Protein AF-A0A6F9BQ48-F1 (afdb_monomer)

Sequence (270 aa):
MTYKCAVVGPGIDVPAPDMSTGEREMSWIADTYANTIAHTGFGNVGLHSMRYLHRYGAKCVGIAEYDGSIYNPEGIDPKQLEDYKLQHGTIVGFPGAQPYKGSLLEAPCHILIPAASEKQLTRNNAHRIKAKIIAEGANGPTTPDADKIFLENKVMVIPDMYLNAGGVTVSYFEWLKNLNHVSYGRLTFKYERDSNYHLLMSVQESLERKFGKQGGPIPVVPTADFQARVAQIMRTASKYNLGLDLRTAAYVNAIEKVFKVYNEAGITVT

Radius of gyration: 24.91 Å; Cα contacts (8 Å, |Δi|>4): 360; chains: 1; bounding box: 62×50×80 Å

pLDDT: mean 73.64, std 17.05, range [25.59, 97.75]

Secondary structure (DSSP, 8-state):
--------BTTTB-----TT--HHHHHHHHHHH---EEEE--SHHHHHHHHHHHHTT--EEEEEETTEEEE-TT---HHHHHHHHHHHSSSTT-TTSEEPPS-GGGSS-SEEEE-S-SS-B-HHHHTT---SEEE--SSS-B-HHHHHHHHHTT-EEE-HHHHTTHHHHHHHHHHHHHHHTS-TTTTTHHHHHHHHHHHHHHHHHHHHHHH--TTS----PPPHHHHHHHTHHHHHHHHTT-TT-HHHHHHHHHHHHHHHHHHHTT-S--

Foldseek 3Di:
DDDDDCCDDLQHHDDDDDPPDDPVVSLVVVLVQFAEEEEEDPPPLRLVVLVVCVVSPHFYAKYHYPVFIWGHSVGDDSVLQVVVCVVPVDSPPRVRTDTDPDDSQLPAGQEYEYQDEACCQELVCLVSRNYQEYEYQYAHNHDPNSVVSCVVVNRHYDHNVPRNCVVVVVVVVVVVCVVVVDQPCPVCLVVVLVVVVVVLVVVQVVCCVVVNQVPHGDHSDDDPVRVCVNCVLVVQCVVVVVVPPSSVSVVVVVVVVVVVVCVVVVVPDD

Structure (mmCIF, N/CA/C/O backbone):
data_AF-A0A6F9BQ48-F1
#
_entry.id   AF-A0A6F9BQ48-F1
#
loop_
_atom_site.group_PDB
_atom_site.id
_atom_site.type_symbol
_atom_site.label_atom_id
_atom_site.label_alt_id
_atom_site.label_comp_id
_atom_site.label_asym_id
_atom_site.label_entity_id
_atom_site.label_seq_id
_atom_site.pdbx_PDB_ins_code
_atom_site.Cartn_x
_atom_site.Cartn_y
_atom_site.Cartn_z
_atom_site.occupancy
_atom_site.B_iso_or_equiv
_atom_site.auth_seq_id
_atom_site.auth_comp_id
_atom_site.auth_asym_id
_atom_site.auth_atom_id
_atom_site.pdbx_PDB_model_num
ATOM 1 N N . MET A 1 1 ? -33.955 -17.165 -1.429 1.00 27.55 1 MET A N 1
ATOM 2 C CA . MET A 1 1 ? -32.910 -17.228 -0.385 1.00 27.55 1 MET A CA 1
ATOM 3 C C . MET A 1 1 ? -31.907 -18.284 -0.805 1.00 27.55 1 MET A C 1
ATOM 5 O O . MET A 1 1 ? -32.196 -19.465 -0.689 1.00 27.55 1 MET A O 1
ATOM 9 N N . THR A 1 2 ? -30.791 -17.881 -1.402 1.00 25.88 2 THR A N 1
ATOM 10 C CA . THR A 1 2 ? -29.742 -18.810 -1.840 1.00 25.88 2 THR A CA 1
ATOM 11 C C . THR A 1 2 ? -28.731 -18.942 -0.708 1.00 25.88 2 THR A C 1
ATOM 13 O O . THR A 1 2 ? -28.051 -17.978 -0.362 1.00 25.88 2 THR A O 1
ATOM 16 N N . TYR A 1 3 ? -28.675 -20.119 -0.093 1.00 25.59 3 TYR A N 1
ATOM 17 C CA . TYR A 1 3 ? -27.700 -20.455 0.938 1.00 25.59 3 TYR A CA 1
ATOM 18 C C . TYR A 1 3 ? -26.310 -20.515 0.290 1.00 25.59 3 TYR A C 1
ATOM 20 O O . TYR A 1 3 ? -26.023 -21.432 -0.474 1.00 25.59 3 TYR A O 1
ATOM 28 N N . LYS A 1 4 ? -25.447 -19.525 0.548 1.00 36.62 4 LYS A N 1
ATOM 29 C CA . LYS A 1 4 ? -24.024 -19.630 0.203 1.00 36.62 4 LYS A CA 1
ATOM 30 C C . LYS A 1 4 ? -23.344 -20.486 1.272 1.00 36.62 4 LYS A C 1
ATOM 32 O O . LYS A 1 4 ? -23.114 -20.011 2.381 1.00 36.62 4 LYS A O 1
ATOM 37 N N . CYS A 1 5 ? -23.037 -21.739 0.948 1.00 29.92 5 CYS A N 1
ATOM 38 C CA . CYS A 1 5 ? -22.045 -22.512 1.695 1.00 29.92 5 CYS A CA 1
ATOM 39 C C . CYS A 1 5 ? -20.708 -21.756 1.618 1.00 29.92 5 CYS A C 1
ATOM 41 O O . CYS A 1 5 ? -20.248 -21.429 0.525 1.00 29.92 5 CYS A O 1
ATOM 43 N N . ALA A 1 6 ? -20.108 -21.424 2.760 1.00 45.97 6 ALA A N 1
ATOM 44 C CA . ALA A 1 6 ? -18.828 -20.721 2.812 1.00 45.97 6 ALA A CA 1
ATOM 45 C C . ALA A 1 6 ? -17.685 -21.719 2.566 1.00 45.97 6 ALA A C 1
ATOM 47 O O . ALA A 1 6 ? -17.138 -22.271 3.515 1.00 45.97 6 ALA A O 1
ATOM 48 N N . VAL A 1 7 ? -17.389 -21.997 1.292 1.00 46.69 7 VAL A N 1
ATOM 49 C CA . VAL A 1 7 ? -16.365 -22.981 0.883 1.00 46.69 7 VAL A CA 1
ATOM 50 C C . VAL A 1 7 ? -15.021 -22.330 0.552 1.00 46.69 7 VAL A C 1
ATOM 52 O O . VAL A 1 7 ? -14.040 -23.034 0.479 1.00 46.69 7 VAL A O 1
ATOM 55 N N . VAL A 1 8 ? -14.949 -21.007 0.366 1.00 45.09 8 VAL A N 1
ATOM 56 C CA . VAL A 1 8 ? -13.723 -20.289 -0.038 1.00 45.09 8 VAL A CA 1
ATOM 57 C C . VAL A 1 8 ? -13.461 -19.152 0.946 1.00 45.09 8 VAL A C 1
ATOM 59 O O . VAL A 1 8 ? -14.405 -18.415 1.242 1.00 45.09 8 VAL A O 1
ATOM 62 N N . GLY A 1 9 ? -12.224 -18.996 1.441 1.00 47.19 9 GLY A N 1
ATOM 63 C CA . GLY A 1 9 ? -11.748 -17.863 2.247 1.00 47.19 9 GLY A CA 1
ATOM 64 C C . GLY A 1 9 ? -10.371 -18.038 2.910 1.00 47.19 9 GLY A C 1
ATOM 65 O O . GLY A 1 9 ? -9.976 -19.172 3.160 1.00 47.19 9 GLY A O 1
ATOM 66 N N . PRO A 1 10 ? -9.675 -16.941 3.293 1.00 47.47 10 PRO A N 1
ATOM 67 C CA . PRO A 1 10 ? -8.292 -16.972 3.802 1.00 47.47 10 PRO A CA 1
ATOM 68 C C . PRO A 1 10 ? -8.047 -17.874 5.023 1.00 47.47 10 PRO A C 1
ATOM 70 O O . PRO A 1 10 ? -6.927 -18.309 5.251 1.00 47.47 10 PRO A O 1
ATOM 73 N N . GLY A 1 11 ? -9.087 -18.145 5.820 1.00 39.78 11 GLY A N 1
ATOM 74 C CA . GLY A 1 11 ? -9.039 -19.034 6.990 1.00 39.78 11 GLY A CA 1
ATOM 75 C C . GLY A 1 11 ? -9.901 -20.299 6.860 1.00 39.78 11 GLY A C 1
ATOM 76 O O . GLY A 1 11 ? -10.203 -20.948 7.867 1.00 39.78 11 GLY A O 1
ATOM 77 N N . ILE A 1 12 ? -10.383 -20.606 5.654 1.00 53.00 12 ILE A N 1
ATOM 78 C CA . ILE A 1 12 ? -11.266 -21.748 5.377 1.00 53.00 12 ILE A CA 1
ATOM 79 C C . ILE A 1 12 ? -10.648 -22.617 4.282 1.00 53.00 12 ILE A C 1
ATOM 81 O O . ILE A 1 12 ? -10.264 -23.743 4.577 1.00 53.00 12 ILE A O 1
ATOM 85 N N . ASP A 1 13 ? -10.539 -22.086 3.063 1.00 41.94 13 ASP A N 1
ATOM 86 C CA . ASP A 1 13 ? -9.986 -22.774 1.894 1.00 41.94 13 ASP A CA 1
ATOM 87 C C . ASP A 1 13 ? -9.581 -21.728 0.842 1.00 41.94 13 ASP A C 1
ATOM 89 O O . ASP A 1 13 ? -10.386 -20.859 0.480 1.00 41.94 13 ASP A O 1
ATOM 93 N N . VAL A 1 14 ? -8.327 -21.761 0.395 1.00 52.09 14 VAL A N 1
ATOM 94 C CA . VAL A 1 14 ? -7.763 -20.784 -0.546 1.00 52.09 14 VAL A CA 1
ATOM 95 C C . VAL A 1 14 ? -7.621 -21.477 -1.902 1.00 52.09 14 VAL A C 1
ATOM 97 O O . VAL A 1 14 ? -6.728 -22.307 -2.065 1.00 52.09 14 VAL A O 1
ATOM 100 N N . PRO A 1 15 ? -8.508 -21.188 -2.871 1.00 47.94 15 PRO A N 1
ATOM 101 C CA . PRO A 1 15 ? -8.484 -21.851 -4.162 1.00 47.94 15 PRO A CA 1
ATOM 102 C C . PRO A 1 15 ? -7.239 -21.456 -4.953 1.00 47.94 15 PRO A C 1
ATOM 104 O O . PRO A 1 15 ? -6.809 -20.303 -4.943 1.00 47.94 15 PRO A O 1
ATOM 107 N N . ALA A 1 16 ? -6.707 -22.434 -5.675 1.00 52.94 16 ALA A N 1
ATOM 108 C CA . ALA A 1 16 ? -5.587 -22.299 -6.592 1.00 52.94 16 ALA A CA 1
ATOM 109 C C . ALA A 1 16 ? -6.042 -22.672 -8.018 1.00 52.94 16 ALA A C 1
ATOM 111 O O . ALA A 1 16 ? -7.055 -23.363 -8.174 1.00 52.94 16 ALA A O 1
ATOM 112 N N . PRO A 1 17 ? -5.334 -22.223 -9.068 1.00 50.94 17 PRO A N 1
ATOM 113 C CA . PRO A 1 17 ? -5.681 -22.575 -10.439 1.00 50.94 17 PRO A CA 1
ATOM 114 C C . PRO A 1 17 ? -5.433 -24.066 -10.733 1.00 50.94 17 PRO A C 1
ATOM 116 O O . PRO A 1 17 ? -4.434 -24.639 -10.307 1.00 50.94 17 PRO A O 1
ATOM 119 N N . ASP A 1 18 ? -6.337 -24.662 -11.508 1.00 60.16 18 ASP A N 1
ATOM 120 C CA . ASP A 1 18 ? -6.292 -26.028 -12.053 1.00 60.16 18 ASP A CA 1
ATOM 121 C C . ASP A 1 18 ? -6.687 -26.024 -13.553 1.00 60.16 18 ASP A C 1
ATOM 123 O O . ASP A 1 18 ? -6.861 -24.962 -14.158 1.00 60.16 18 ASP A O 1
ATOM 127 N N . MET A 1 19 ? -6.829 -27.193 -14.185 1.00 32.56 19 MET A N 1
ATOM 128 C CA . MET A 1 19 ? -7.184 -27.391 -15.594 1.00 32.56 19 MET A CA 1
ATOM 129 C C . MET A 1 19 ? -8.267 -26.412 -16.083 1.00 32.56 19 MET A C 1
ATOM 131 O O . MET A 1 19 ? -9.424 -26.472 -15.675 1.00 32.56 19 MET A O 1
ATOM 135 N N . SER A 1 20 ? -7.902 -25.560 -17.049 1.00 47.88 20 SER A N 1
ATOM 136 C CA . SER A 1 20 ? -8.744 -24.501 -17.652 1.00 47.88 20 SER A CA 1
ATOM 137 C C . SER A 1 20 ? -8.987 -23.244 -16.801 1.00 47.88 20 SER A C 1
ATOM 139 O O . SER A 1 20 ? -9.814 -22.414 -17.177 1.00 47.88 20 SER A O 1
ATOM 141 N N . THR A 1 21 ? -8.250 -23.054 -15.707 1.00 46.44 21 THR A N 1
ATOM 142 C CA . THR A 1 21 ? -8.243 -21.821 -14.901 1.00 46.44 21 THR A CA 1
ATOM 143 C C . THR A 1 21 ? -6.815 -21.303 -14.728 1.00 46.44 21 THR A C 1
ATOM 145 O O . THR A 1 21 ? -5.866 -22.080 -14.656 1.00 46.44 21 THR A O 1
ATOM 148 N N . GLY A 1 22 ? -6.640 -19.983 -14.701 1.00 55.91 22 GLY A N 1
ATOM 149 C CA . GLY A 1 22 ? -5.326 -19.359 -14.562 1.00 55.91 22 GLY A CA 1
ATOM 150 C C . GLY A 1 22 ? -5.390 -18.020 -13.838 1.00 55.91 22 GLY A C 1
ATOM 151 O O . GLY A 1 22 ? -6.319 -17.740 -13.084 1.00 55.91 22 GLY A O 1
ATOM 152 N N . GLU A 1 23 ? -4.395 -17.169 -14.080 1.00 50.09 23 GLU A N 1
ATOM 153 C CA . GLU A 1 23 ? -4.250 -15.857 -13.431 1.00 50.09 23 GLU A CA 1
ATOM 154 C C . GLU A 1 23 ? -5.519 -14.990 -13.533 1.00 50.09 23 GLU A C 1
ATOM 156 O O . GLU A 1 23 ? -5.888 -14.304 -12.583 1.00 50.09 23 GLU A O 1
ATOM 161 N N . ARG A 1 24 ? -6.238 -15.076 -14.660 1.00 62.66 24 ARG A N 1
ATOM 162 C CA . ARG A 1 24 ? -7.482 -14.333 -14.893 1.00 62.66 24 ARG A CA 1
ATOM 163 C C . ARG A 1 24 ? -8.604 -14.761 -13.944 1.00 62.66 24 ARG A C 1
ATOM 165 O O . ARG A 1 24 ? -9.229 -13.911 -13.319 1.00 62.66 24 ARG A O 1
ATOM 172 N N . GLU A 1 25 ? -8.861 -16.060 -13.825 1.00 53.31 25 GLU A N 1
ATOM 173 C CA . GLU A 1 25 ? -9.917 -16.591 -12.960 1.00 53.31 25 GLU A CA 1
ATOM 174 C C . GLU A 1 25 ? -9.559 -16.414 -11.477 1.00 53.31 25 GLU A C 1
ATOM 176 O O . GLU A 1 25 ? -10.432 -16.073 -10.680 1.00 53.31 25 GLU A O 1
ATOM 181 N N . MET A 1 26 ? -8.277 -16.543 -11.112 1.00 56.03 26 MET A N 1
ATOM 182 C CA . MET A 1 26 ? -7.797 -16.250 -9.753 1.00 56.03 26 MET A CA 1
ATOM 183 C C . MET A 1 26 ? -7.934 -14.767 -9.404 1.00 56.03 26 MET A C 1
ATOM 185 O O . MET A 1 26 ? -8.339 -14.433 -8.292 1.00 56.03 26 MET A O 1
ATOM 189 N N . SER A 1 27 ? -7.676 -13.873 -10.364 1.00 49.59 27 SER A N 1
ATOM 190 C CA . SER A 1 27 ? -7.912 -12.437 -10.207 1.00 49.59 27 SER A CA 1
ATOM 191 C C . SER A 1 27 ? -9.390 -12.137 -9.962 1.00 49.59 27 SER A C 1
ATOM 193 O O . SER A 1 27 ? -9.684 -11.368 -9.057 1.00 49.59 27 SER A O 1
ATOM 195 N N . TRP A 1 28 ? -10.323 -12.778 -10.673 1.00 52.62 28 TRP A N 1
ATOM 196 C CA . TRP A 1 28 ? -11.759 -12.611 -10.415 1.00 52.62 28 TRP A CA 1
ATOM 197 C C . TRP A 1 28 ? -12.193 -13.166 -9.060 1.00 52.62 28 TRP A C 1
ATOM 199 O O . TRP A 1 28 ? -13.037 -12.564 -8.401 1.00 52.62 28 TRP A O 1
ATOM 209 N N . ILE A 1 29 ? -11.619 -14.288 -8.618 1.00 51.88 29 ILE A N 1
ATOM 210 C CA . ILE A 1 29 ? -11.889 -14.846 -7.286 1.00 51.88 29 ILE A CA 1
ATOM 211 C C . ILE A 1 29 ? -11.379 -13.891 -6.202 1.00 51.88 29 ILE A C 1
ATOM 213 O O . ILE A 1 29 ? -12.131 -13.598 -5.276 1.00 51.88 29 ILE A O 1
ATOM 217 N N . ALA A 1 30 ? -10.163 -13.355 -6.342 1.00 55.19 30 ALA A N 1
ATOM 218 C CA . ALA A 1 30 ? -9.575 -12.386 -5.416 1.00 55.19 30 ALA A CA 1
ATOM 219 C C . ALA A 1 30 ? -10.329 -11.044 -5.405 1.00 55.19 30 ALA A C 1
ATOM 221 O O . ALA A 1 30 ? -10.614 -10.515 -4.333 1.00 55.19 30 ALA A O 1
ATOM 222 N N . ASP A 1 31 ? -10.723 -10.540 -6.575 1.00 54.94 31 ASP A N 1
ATOM 223 C CA . ASP A 1 31 ? -11.532 -9.324 -6.753 1.00 54.94 31 ASP A CA 1
ATOM 224 C C . ASP A 1 31 ? -12.939 -9.491 -6.151 1.00 54.94 31 ASP A C 1
ATOM 226 O O . ASP A 1 31 ? -13.462 -8.615 -5.466 1.00 54.94 31 ASP A O 1
ATOM 230 N N . THR A 1 32 ? -13.521 -10.688 -6.274 1.00 50.78 32 THR A N 1
ATOM 231 C CA . THR A 1 32 ? -14.778 -11.045 -5.596 1.00 50.78 32 THR A CA 1
ATOM 232 C C . THR A 1 32 ? -14.599 -11.146 -4.071 1.00 50.78 32 THR A C 1
ATOM 234 O O . THR A 1 32 ? -15.569 -10.980 -3.328 1.00 50.78 32 THR A O 1
ATOM 237 N N . TYR A 1 33 ? -13.372 -11.378 -3.585 1.00 52.12 33 TYR A N 1
ATOM 238 C CA . TYR A 1 33 ? -13.049 -11.559 -2.165 1.00 52.12 33 TYR A CA 1
ATOM 239 C C . TYR A 1 33 ? -12.580 -10.284 -1.438 1.00 52.12 33 TYR A C 1
ATOM 241 O O . TYR A 1 33 ? -12.736 -10.190 -0.219 1.00 52.12 33 TYR A O 1
ATOM 249 N N . ALA A 1 34 ? -12.013 -9.298 -2.140 1.00 52.59 34 ALA A N 1
ATOM 250 C CA . ALA A 1 34 ? -11.340 -8.145 -1.539 1.00 52.59 34 ALA A CA 1
ATOM 251 C C . ALA A 1 34 ? -11.945 -6.819 -2.017 1.00 52.59 34 ALA A C 1
ATOM 253 O O . ALA A 1 34 ? -11.602 -6.327 -3.081 1.00 52.59 34 ALA A O 1
ATOM 254 N N . ASN A 1 35 ? -12.821 -6.202 -1.213 1.00 61.22 35 ASN A N 1
ATOM 255 C CA . ASN A 1 35 ? -13.528 -4.991 -1.663 1.00 61.22 35 ASN A CA 1
ATOM 256 C C . ASN A 1 35 ? -13.497 -3.792 -0.713 1.00 61.22 35 ASN A C 1
ATOM 258 O O . ASN A 1 35 ? -14.060 -2.757 -1.054 1.00 61.22 35 ASN A O 1
ATOM 262 N N . THR A 1 36 ? -12.845 -3.874 0.453 1.00 60.53 36 THR A N 1
ATOM 263 C CA . THR A 1 36 ? -12.787 -2.736 1.391 1.00 60.53 36 THR A CA 1
ATOM 264 C C . THR A 1 36 ? -11.509 -2.737 2.236 1.00 60.53 36 THR A C 1
ATOM 266 O O . THR A 1 36 ? -11.176 -3.743 2.869 1.00 60.53 36 THR A O 1
ATOM 269 N N . ILE A 1 37 ? -10.802 -1.604 2.263 1.00 69.88 37 ILE A N 1
ATOM 270 C CA . ILE A 1 37 ? -9.527 -1.411 2.976 1.00 69.88 37 ILE A CA 1
ATOM 271 C C . ILE A 1 37 ? -9.644 -0.259 3.974 1.00 69.88 37 ILE A C 1
ATOM 273 O O . ILE A 1 37 ? -10.122 0.817 3.612 1.00 69.88 37 ILE A O 1
ATOM 277 N N . ALA A 1 38 ? -9.180 -0.462 5.207 1.00 71.44 38 ALA A N 1
ATOM 278 C CA . ALA A 1 38 ? -9.036 0.606 6.196 1.00 71.44 38 ALA A CA 1
ATOM 279 C C . ALA A 1 38 ? -7.551 0.881 6.485 1.00 71.44 38 ALA A C 1
ATOM 281 O O . ALA A 1 38 ? -6.771 -0.051 6.688 1.00 71.44 38 ALA A O 1
ATOM 282 N N . HIS A 1 39 ? -7.171 2.159 6.520 1.00 73.88 39 HIS A N 1
ATOM 283 C CA . HIS A 1 39 ? -5.806 2.610 6.803 1.00 73.88 39 HIS A CA 1
ATOM 284 C C . HIS A 1 39 ? -5.729 3.377 8.122 1.00 73.88 39 HIS A C 1
ATOM 286 O O . HIS A 1 39 ? -6.549 4.259 8.378 1.00 73.88 39 HIS A O 1
ATOM 292 N N . THR A 1 40 ? -4.684 3.133 8.912 1.00 77.19 40 THR A N 1
ATOM 293 C CA . THR A 1 40 ? -4.256 4.092 9.941 1.00 77.19 40 THR A CA 1
ATOM 294 C C . THR A 1 40 ? -2.967 4.773 9.499 1.00 77.19 40 THR A C 1
ATOM 296 O O . THR A 1 40 ? -2.013 4.114 9.106 1.00 77.19 40 THR A O 1
ATOM 299 N N . GLY A 1 41 ? -2.945 6.102 9.547 1.00 80.62 41 GLY A N 1
ATOM 300 C CA . GLY A 1 41 ? -1.878 6.952 9.028 1.00 80.62 41 GLY A CA 1
ATOM 301 C C . GLY A 1 41 ? -2.062 7.287 7.548 1.00 80.62 41 GLY A C 1
ATOM 302 O O . GLY A 1 41 ? -2.179 6.399 6.706 1.00 80.62 41 GLY A O 1
ATOM 303 N N . PHE A 1 42 ? -2.024 8.581 7.214 1.00 90.31 42 PHE A N 1
ATOM 304 C CA . PHE A 1 42 ? -2.036 9.081 5.833 1.00 90.31 42 PHE A CA 1
ATOM 305 C C . PHE A 1 42 ? -0.737 9.845 5.515 1.00 90.31 42 PHE A C 1
ATOM 307 O O . PHE A 1 42 ? -0.738 10.917 4.906 1.00 90.31 42 PHE A O 1
ATOM 314 N N . GLY A 1 43 ? 0.387 9.301 5.996 1.00 83.88 43 GLY A N 1
ATOM 315 C CA . GLY A 1 43 ? 1.749 9.701 5.622 1.00 83.88 43 GLY A CA 1
ATOM 316 C C . GLY A 1 43 ? 2.252 8.937 4.392 1.00 83.88 43 GLY A C 1
ATOM 317 O O . GLY A 1 43 ? 1.458 8.350 3.663 1.00 83.88 43 GLY A O 1
ATOM 318 N N . ASN A 1 44 ? 3.572 8.881 4.180 1.00 78.00 44 ASN A N 1
ATOM 319 C CA . ASN A 1 44 ? 4.169 8.241 2.995 1.00 78.00 44 ASN A CA 1
ATOM 320 C C . ASN A 1 44 ? 3.685 6.796 2.780 1.00 78.00 44 ASN A C 1
ATOM 322 O O . ASN A 1 44 ? 3.225 6.457 1.691 1.00 78.00 44 ASN A O 1
ATOM 326 N N . VAL A 1 45 ? 3.751 5.950 3.815 1.00 80.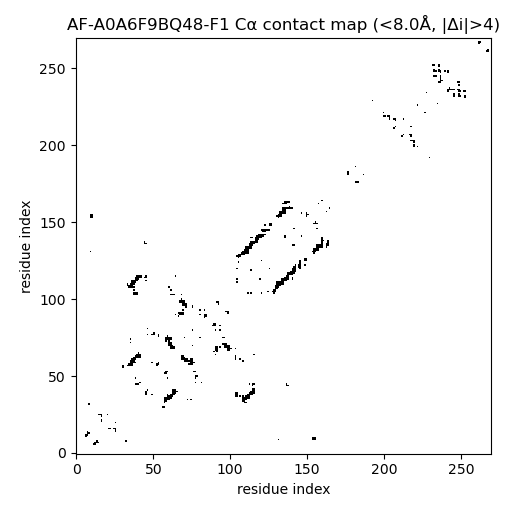19 45 VAL A N 1
ATOM 327 C CA . VAL A 1 45 ? 3.338 4.541 3.705 1.00 80.19 45 VAL A CA 1
ATOM 328 C C . VAL A 1 45 ? 1.842 4.438 3.411 1.00 80.19 45 VAL A C 1
ATOM 330 O O . VAL A 1 45 ? 1.462 3.795 2.434 1.00 80.19 45 VAL A O 1
ATOM 333 N N . GLY A 1 46 ? 0.996 5.104 4.203 1.00 82.75 46 GLY A N 1
ATOM 334 C CA . GLY A 1 46 ? -0.460 5.060 4.046 1.00 82.75 46 GLY A CA 1
ATOM 335 C C . GLY A 1 46 ? -0.944 5.585 2.692 1.00 82.75 46 GLY A C 1
ATOM 336 O O . GLY A 1 46 ? -1.664 4.882 1.985 1.00 82.75 46 GLY A O 1
ATOM 337 N N . LEU A 1 47 ? -0.486 6.773 2.283 1.00 85.88 47 LEU A N 1
ATOM 338 C CA . LEU A 1 47 ? -0.846 7.401 1.008 1.00 85.88 47 LEU A CA 1
ATOM 339 C C . LEU A 1 47 ? -0.430 6.541 -0.189 1.00 85.88 47 LEU A C 1
ATOM 341 O O . LEU A 1 47 ? -1.242 6.275 -1.076 1.00 85.88 47 LEU A O 1
ATOM 345 N N . HIS A 1 48 ? 0.832 6.102 -0.247 1.00 79.75 48 HIS A N 1
ATOM 346 C CA . HIS A 1 48 ? 1.304 5.331 -1.396 1.00 79.75 48 HIS A CA 1
ATOM 347 C C . HIS A 1 48 ? 0.671 3.939 -1.446 1.00 79.75 48 HIS A C 1
ATOM 349 O O . HIS A 1 48 ? 0.289 3.505 -2.533 1.00 79.75 48 HIS A O 1
ATOM 355 N N . SER A 1 49 ? 0.475 3.283 -0.298 1.00 77.62 49 SER A N 1
ATOM 356 C CA . SER A 1 49 ? -0.248 2.006 -0.230 1.00 77.62 49 SER A CA 1
ATOM 357 C C . SER A 1 49 ? -1.668 2.156 -0.773 1.00 77.62 49 SER A C 1
ATOM 359 O O . SER A 1 49 ? -2.049 1.431 -1.691 1.00 77.62 49 SER A O 1
ATOM 361 N N . MET A 1 50 ? -2.412 3.162 -0.297 1.00 84.25 50 MET A N 1
ATOM 362 C CA . MET A 1 50 ? -3.764 3.465 -0.771 1.00 84.25 50 MET A CA 1
ATOM 363 C C . MET A 1 50 ? -3.791 3.727 -2.284 1.00 84.25 50 MET A C 1
ATOM 365 O O . MET A 1 50 ? -4.640 3.185 -2.988 1.00 84.25 50 MET A O 1
ATOM 369 N N . ARG A 1 51 ? -2.840 4.510 -2.816 1.00 80.19 51 ARG A N 1
ATOM 370 C CA . ARG A 1 51 ? -2.741 4.807 -4.258 1.00 80.19 51 ARG A CA 1
ATOM 371 C C . ARG A 1 51 ? -2.522 3.559 -5.110 1.00 80.19 51 ARG A C 1
ATOM 373 O O . ARG A 1 51 ? -3.132 3.448 -6.174 1.00 80.19 51 ARG A O 1
ATOM 380 N N . TYR A 1 52 ? -1.638 2.655 -4.689 1.00 74.31 52 TYR A N 1
ATOM 381 C CA . TYR A 1 52 ? -1.368 1.430 -5.444 1.00 74.31 52 TYR A CA 1
ATOM 382 C C . TYR A 1 52 ? -2.538 0.455 -5.365 1.00 74.31 52 TYR A C 1
ATOM 384 O O . TYR A 1 52 ? -2.957 -0.053 -6.399 1.00 74.31 52 TYR A O 1
ATOM 392 N N . LEU A 1 53 ? -3.117 0.261 -4.181 1.00 76.81 53 LEU A N 1
ATOM 393 C CA . LEU A 1 53 ? -4.274 -0.615 -3.992 1.00 76.81 53 LEU A CA 1
ATOM 394 C C . LEU A 1 53 ? -5.490 -0.121 -4.788 1.00 76.81 53 LEU A C 1
ATOM 396 O O . LEU A 1 53 ? -6.107 -0.904 -5.506 1.00 76.81 53 LEU A O 1
ATOM 400 N N . HIS A 1 54 ? -5.757 1.187 -4.764 1.00 79.19 54 HIS A N 1
ATOM 401 C CA . HIS A 1 54 ? -6.806 1.812 -5.573 1.00 79.19 54 HIS A CA 1
ATOM 402 C C . HIS A 1 54 ? -6.594 1.608 -7.079 1.00 79.19 54 HIS A C 1
ATOM 404 O O . HIS A 1 54 ? -7.536 1.321 -7.812 1.00 79.19 54 HIS A O 1
ATOM 410 N N . ARG A 1 55 ? -5.344 1.694 -7.559 1.00 74.88 55 ARG A N 1
ATOM 411 C CA . ARG A 1 55 ? -5.011 1.453 -8.974 1.00 74.88 55 ARG A CA 1
ATOM 412 C C . ARG A 1 55 ? -5.326 0.023 -9.423 1.00 74.88 55 ARG A C 1
ATOM 414 O O . ARG A 1 55 ? -5.638 -0.169 -10.593 1.00 74.88 55 ARG A O 1
ATOM 421 N N . TYR A 1 56 ? -5.240 -0.948 -8.517 1.00 75.44 56 TYR A N 1
ATOM 422 C CA . TYR A 1 56 ? -5.559 -2.352 -8.783 1.00 75.44 56 TYR A CA 1
ATOM 423 C C . TYR A 1 56 ? -7.003 -2.727 -8.407 1.00 75.44 56 TYR A C 1
ATOM 425 O O . TYR A 1 56 ? -7.313 -3.907 -8.312 1.00 75.44 56 TYR A O 1
ATOM 433 N N . GLY A 1 57 ? -7.892 -1.742 -8.225 1.00 75.62 57 GLY A N 1
ATOM 434 C CA . GLY A 1 57 ? -9.335 -1.959 -8.068 1.00 75.62 57 GLY A CA 1
ATOM 435 C C . GLY A 1 57 ? -9.840 -2.009 -6.625 1.00 75.62 57 GLY A C 1
ATOM 436 O O . GLY A 1 57 ? -11.050 -1.989 -6.407 1.00 75.62 57 GLY A O 1
ATOM 437 N N . ALA A 1 58 ? -8.956 -1.997 -5.623 1.00 80.19 58 ALA A N 1
ATOM 438 C CA . ALA A 1 58 ? -9.388 -2.042 -4.231 1.00 80.19 58 ALA A CA 1
ATOM 439 C C . ALA A 1 58 ? -9.969 -0.698 -3.760 1.00 80.19 58 ALA A C 1
ATOM 441 O O . ALA A 1 58 ? -9.427 0.374 -4.033 1.00 80.19 58 ALA A O 1
ATOM 442 N N . LYS A 1 59 ? -11.044 -0.743 -2.968 1.00 86.75 59 LYS A N 1
ATOM 443 C CA . LYS A 1 59 ? -11.677 0.460 -2.409 1.00 86.75 59 LYS A CA 1
ATOM 444 C C . LYS A 1 59 ? -11.179 0.735 -0.997 1.00 86.75 59 LYS A C 1
ATOM 446 O O . LYS A 1 59 ? -11.334 -0.093 -0.097 1.00 86.75 59 LYS A O 1
ATOM 451 N N . CYS A 1 60 ? -10.619 1.919 -0.770 1.00 91.25 60 CYS A N 1
ATOM 452 C CA . CYS A 1 60 ? -10.313 2.379 0.580 1.00 91.25 60 CYS A CA 1
ATOM 453 C C . CYS A 1 60 ? -11.580 2.944 1.225 1.00 91.25 60 CYS A C 1
ATOM 455 O O . CYS A 1 60 ? -12.106 3.942 0.750 1.00 91.25 60 CYS A O 1
ATOM 457 N N . VAL A 1 61 ? -12.071 2.311 2.289 1.00 93.50 61 VAL A N 1
ATOM 458 C CA . VAL A 1 61 ? -13.325 2.703 2.950 1.00 93.50 61 VAL A CA 1
ATOM 459 C C . VAL A 1 61 ? -13.128 3.580 4.171 1.00 93.50 61 VAL A C 1
ATOM 461 O O . VAL A 1 61 ? -14.089 4.164 4.656 1.00 93.50 61 VAL A O 1
ATOM 464 N N . GLY A 1 62 ? -11.909 3.692 4.691 1.00 93.62 62 GLY A N 1
ATOM 465 C CA . GLY A 1 62 ? -11.659 4.568 5.822 1.00 93.62 62 GLY A CA 1
ATOM 466 C C . GLY A 1 62 ? -10.189 4.835 6.066 1.00 93.62 62 GLY A C 1
ATOM 467 O O . GLY A 1 62 ? -9.334 3.987 5.799 1.00 93.62 62 GLY A O 1
ATOM 468 N N . ILE A 1 63 ? -9.913 6.031 6.584 1.00 95.12 63 ILE A N 1
ATOM 469 C CA . ILE A 1 63 ? -8.566 6.526 6.873 1.00 95.12 63 ILE A CA 1
ATOM 470 C C . ILE A 1 63 ? -8.587 7.243 8.219 1.00 95.12 63 ILE A C 1
ATOM 472 O O . ILE A 1 63 ? -9.474 8.056 8.481 1.00 95.12 63 ILE A O 1
ATOM 476 N N . ALA A 1 64 ? -7.622 6.921 9.076 1.00 94.00 64 ALA A N 1
ATOM 477 C CA . ALA A 1 64 ? -7.451 7.532 10.388 1.00 94.00 64 ALA A CA 1
ATOM 478 C C . ALA A 1 64 ? -6.119 8.273 10.470 1.00 94.00 64 ALA A C 1
ATOM 480 O O . ALA A 1 64 ? -5.083 7.719 10.114 1.00 94.00 64 ALA A O 1
ATOM 481 N N . GLU A 1 65 ? -6.136 9.483 11.009 1.00 92.44 65 GLU A N 1
ATOM 482 C CA . GLU A 1 65 ? -4.960 10.220 11.464 1.00 92.44 65 GLU A CA 1
ATOM 483 C C . GLU A 1 65 ? -5.103 10.597 12.943 1.00 92.44 65 GLU A C 1
ATOM 485 O O . GLU A 1 65 ? -6.059 10.211 13.618 1.00 92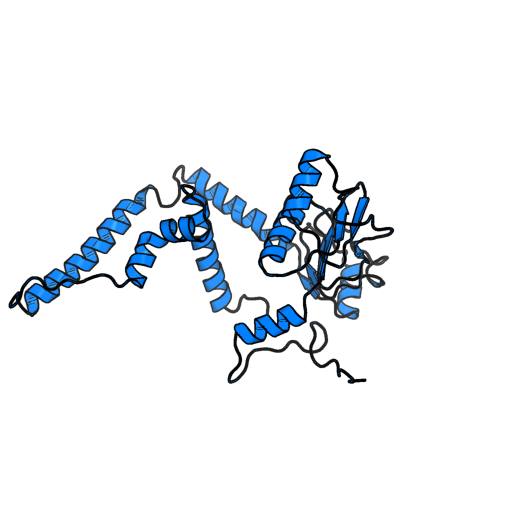.44 65 GLU A O 1
ATOM 490 N N . TYR A 1 66 ? -4.100 11.297 13.473 1.00 89.44 66 TYR A N 1
ATOM 491 C CA . TYR A 1 66 ? -4.022 11.675 14.884 1.00 89.44 66 TYR A CA 1
ATOM 492 C C . TYR A 1 66 ? -5.155 12.618 15.320 1.00 89.44 66 TYR A C 1
ATOM 494 O O . TYR A 1 66 ? -5.529 12.625 16.490 1.00 89.44 66 TYR A O 1
ATOM 502 N N . ASP A 1 67 ? -5.693 13.409 14.393 1.00 90.75 67 ASP A N 1
ATOM 503 C CA . ASP A 1 67 ? -6.716 14.432 14.609 1.00 90.75 67 ASP A CA 1
ATOM 504 C C . ASP A 1 67 ? -8.138 13.965 14.263 1.00 90.75 67 ASP A C 1
ATOM 506 O O . ASP A 1 67 ? -9.111 14.630 14.621 1.00 90.75 67 ASP A O 1
ATOM 510 N N . GLY A 1 68 ? -8.294 12.805 13.621 1.00 92.56 68 GLY A N 1
ATOM 511 C CA . GLY A 1 68 ? -9.604 12.225 13.356 1.00 92.56 68 GLY A CA 1
ATOM 512 C C . GLY A 1 68 ? -9.593 11.077 12.356 1.00 92.56 68 GLY A C 1
ATOM 513 O O . GLY A 1 68 ? -8.574 10.703 11.785 1.00 92.56 68 GLY A O 1
ATOM 514 N N . SER A 1 69 ? -10.765 10.480 12.152 1.00 95.06 69 SER A N 1
ATOM 515 C CA . SER A 1 69 ? -10.972 9.399 11.185 1.00 95.06 69 SER A CA 1
ATOM 516 C C . SER A 1 69 ? -12.122 9.736 10.248 1.00 95.06 69 SER A C 1
ATOM 518 O O . SER A 1 69 ? -13.123 10.315 10.672 1.00 95.06 69 SER A O 1
ATOM 520 N N . ILE A 1 70 ? -11.993 9.338 8.987 1.00 96.31 70 ILE A N 1
ATOM 521 C CA . ILE A 1 70 ? -13.031 9.465 7.964 1.00 96.31 70 ILE A CA 1
ATOM 522 C C . ILE A 1 70 ? -13.388 8.089 7.406 1.00 96.31 70 ILE A C 1
ATOM 524 O O . ILE A 1 70 ? -12.552 7.183 7.369 1.00 96.31 70 ILE A O 1
ATOM 528 N N . TYR A 1 71 ? -14.636 7.932 6.975 1.00 95.12 71 TYR A N 1
ATOM 529 C CA . TYR A 1 71 ? -15.163 6.682 6.444 1.00 95.12 71 TYR A CA 1
ATOM 530 C C . TYR A 1 71 ? -16.136 6.940 5.291 1.00 95.12 71 TYR A C 1
ATOM 532 O O . TYR A 1 71 ? -17.000 7.816 5.372 1.00 95.12 71 TYR A O 1
ATOM 540 N N . ASN A 1 72 ? -16.000 6.160 4.224 1.00 94.38 72 ASN A N 1
ATOM 541 C CA . ASN A 1 72 ? -16.932 6.107 3.109 1.00 94.38 72 ASN A CA 1
ATOM 542 C C . ASN A 1 72 ? -17.013 4.662 2.577 1.00 94.38 72 ASN A C 1
ATOM 544 O O . ASN A 1 72 ? -16.043 4.190 1.983 1.00 94.38 72 ASN A O 1
ATOM 548 N N . PRO A 1 73 ? -18.147 3.955 2.740 1.00 88.94 73 PRO A N 1
ATOM 549 C CA . PRO A 1 73 ? -18.289 2.583 2.250 1.00 88.94 73 PRO A CA 1
ATOM 550 C C . PRO A 1 73 ? -18.201 2.467 0.719 1.00 88.94 73 PRO A C 1
ATOM 552 O O . PRO A 1 73 ? -17.825 1.407 0.222 1.00 88.94 73 PRO A O 1
ATOM 555 N N . GLU A 1 74 ? -18.481 3.543 -0.024 1.00 89.19 74 GLU A N 1
ATOM 556 C CA . GLU A 1 74 ? -18.369 3.571 -1.491 1.00 89.19 74 GLU A CA 1
ATOM 557 C C . GLU A 1 74 ? -16.922 3.714 -1.982 1.00 89.19 74 GLU A C 1
ATOM 559 O O . GLU A 1 74 ? -16.630 3.465 -3.153 1.00 89.19 74 GLU A O 1
ATOM 564 N N . GLY A 1 75 ? -16.001 4.049 -1.077 1.00 90.56 75 GLY A N 1
ATOM 565 C CA . GLY A 1 75 ? -14.593 4.263 -1.372 1.00 90.56 75 GLY A CA 1
ATOM 566 C C . GLY A 1 75 ? -14.185 5.733 -1.307 1.00 90.56 75 GLY A C 1
ATOM 567 O O . GLY A 1 75 ? -14.974 6.648 -1.535 1.00 90.56 75 GLY A O 1
ATOM 568 N N . ILE A 1 76 ? -12.916 5.951 -0.986 1.00 93.75 76 ILE A N 1
ATOM 569 C CA . ILE A 1 76 ? -12.265 7.254 -0.919 1.00 93.75 76 ILE A CA 1
ATOM 570 C C . ILE A 1 76 ? -11.229 7.301 -2.042 1.00 93.75 76 ILE A C 1
ATOM 572 O O . ILE A 1 76 ? -10.360 6.430 -2.115 1.00 93.75 76 ILE A O 1
ATOM 576 N N . ASP A 1 77 ? -11.310 8.312 -2.910 1.00 94.56 77 ASP A N 1
ATOM 577 C CA . ASP A 1 77 ? -10.303 8.515 -3.952 1.00 94.56 77 ASP A CA 1
ATOM 578 C C . ASP A 1 77 ? -9.003 9.063 -3.327 1.00 94.56 77 ASP A C 1
ATOM 580 O O . ASP A 1 77 ? -9.027 10.094 -2.642 1.00 94.56 77 ASP A O 1
ATOM 584 N N . PRO A 1 78 ? -7.851 8.404 -3.547 1.00 90.19 78 PRO A N 1
ATOM 585 C CA . PRO A 1 78 ? -6.596 8.792 -2.916 1.00 90.19 78 PRO A CA 1
ATOM 586 C C . PRO A 1 78 ? -6.084 10.149 -3.392 1.00 90.19 78 PRO A C 1
ATOM 588 O O . PRO A 1 78 ? -5.417 10.838 -2.623 1.00 90.19 78 PRO A O 1
ATOM 591 N N . LYS A 1 79 ? -6.360 10.536 -4.647 1.00 94.38 79 LYS A N 1
ATOM 592 C CA . LYS A 1 79 ? -5.850 11.790 -5.197 1.00 94.38 79 LYS A CA 1
ATOM 593 C C . LYS A 1 79 ? -6.629 12.979 -4.642 1.00 94.38 79 LYS A C 1
ATOM 595 O O . LYS A 1 79 ? -6.022 13.941 -4.185 1.00 94.38 79 LYS A O 1
ATOM 600 N N . GLN A 1 80 ? -7.954 12.873 -4.599 1.00 97.38 80 GLN A N 1
ATOM 601 C CA . GLN A 1 80 ? -8.815 13.901 -4.015 1.00 97.38 80 GLN A CA 1
ATOM 602 C C . GLN A 1 80 ? -8.515 14.117 -2.528 1.00 97.38 80 GLN A C 1
ATOM 604 O O . GLN A 1 80 ? -8.475 15.259 -2.072 1.00 97.38 80 GLN A O 1
ATOM 609 N N . LEU A 1 81 ? -8.269 13.040 -1.775 1.00 96.81 81 LEU A N 1
ATOM 610 C CA . LEU A 1 81 ? -7.924 13.163 -0.362 1.00 96.81 81 LEU A CA 1
ATOM 611 C C . LEU A 1 81 ? -6.524 13.758 -0.143 1.00 96.81 81 LEU A C 1
ATOM 613 O O . LEU A 1 81 ? -6.350 14.581 0.755 1.00 96.81 81 LEU A O 1
ATOM 617 N N . GLU A 1 82 ? -5.535 13.367 -0.954 1.00 96.25 82 GLU A N 1
ATOM 618 C CA . GLU A 1 82 ? -4.195 13.972 -0.942 1.00 96.25 82 GLU A CA 1
ATOM 619 C C . GLU A 1 82 ? -4.283 15.483 -1.186 1.00 96.25 82 GLU A C 1
ATOM 621 O O . GLU A 1 82 ? -3.754 16.265 -0.395 1.00 96.25 82 GLU A O 1
ATOM 626 N N . ASP A 1 83 ? -5.009 15.896 -2.227 1.00 97.44 83 ASP A N 1
ATOM 627 C CA . ASP A 1 83 ? -5.179 17.307 -2.578 1.00 97.44 83 ASP A CA 1
ATOM 628 C C . ASP A 1 83 ? -5.894 18.084 -1.463 1.00 97.44 83 ASP A C 1
ATOM 630 O O . ASP A 1 83 ? -5.471 19.186 -1.108 1.00 97.44 83 ASP A O 1
ATOM 634 N N . TYR A 1 84 ? -6.924 17.494 -0.845 1.00 97.69 84 TYR A N 1
ATOM 635 C CA . TYR A 1 84 ? -7.608 18.097 0.298 1.00 97.69 84 TYR A CA 1
ATOM 636 C C . TYR A 1 84 ? -6.671 18.279 1.498 1.00 97.69 84 TYR A C 1
ATOM 638 O O . TYR A 1 84 ? -6.610 19.377 2.058 1.00 97.69 84 TYR A O 1
ATOM 646 N N . LYS A 1 85 ? -5.898 17.246 1.864 1.00 95.31 85 LYS A N 1
ATOM 647 C CA . LYS A 1 85 ? -4.946 17.317 2.981 1.00 95.31 85 LYS A CA 1
ATOM 648 C C . LYS A 1 85 ? -3.847 18.344 2.726 1.00 95.31 85 LYS A C 1
ATOM 650 O O . LYS A 1 85 ? -3.479 19.062 3.650 1.00 95.31 85 LYS A O 1
ATOM 655 N N . LEU A 1 86 ? -3.343 18.453 1.497 1.00 94.69 86 LEU A N 1
ATOM 656 C CA . LEU A 1 86 ? -2.345 19.466 1.138 1.00 94.69 86 LEU A CA 1
ATOM 657 C C . LEU A 1 86 ? -2.888 20.895 1.281 1.00 94.69 86 LEU A C 1
ATOM 659 O O . LEU A 1 86 ? -2.138 21.792 1.655 1.00 94.69 86 LEU A O 1
ATOM 663 N N . GLN A 1 87 ? -4.178 21.106 1.011 1.00 97.31 87 GLN A N 1
ATOM 664 C CA . GLN A 1 87 ? -4.822 22.419 1.120 1.00 97.31 87 GLN A CA 1
ATOM 665 C C . GLN A 1 87 ? -5.210 22.790 2.559 1.00 97.31 87 GLN A C 1
ATOM 667 O O . GLN A 1 87 ? -5.100 23.954 2.934 1.00 97.31 87 GLN A O 1
ATOM 672 N N . HIS A 1 88 ? -5.663 21.823 3.362 1.00 96.50 88 HIS A N 1
ATOM 673 C CA . HIS A 1 88 ? -6.260 22.081 4.681 1.00 96.50 88 HIS A CA 1
ATOM 674 C C . HIS A 1 88 ? -5.366 21.655 5.854 1.00 96.50 88 HIS A C 1
ATOM 676 O O . HIS A 1 88 ? -5.647 21.999 6.998 1.00 96.50 88 HIS A O 1
ATOM 682 N N . GLY A 1 89 ? -4.304 20.889 5.596 1.00 94.62 89 GLY A N 1
ATOM 683 C CA . GLY A 1 89 ? -3.414 20.333 6.619 1.00 94.62 89 GLY A CA 1
ATOM 684 C C . GLY A 1 89 ? -3.990 19.139 7.392 1.00 94.62 89 GLY A C 1
ATOM 685 O O . GLY A 1 89 ? -3.316 18.614 8.273 1.00 94.62 89 GLY A O 1
ATOM 686 N N . THR A 1 90 ? -5.205 18.689 7.067 1.00 96.56 90 THR A N 1
ATOM 687 C CA . THR A 1 90 ? -5.918 17.592 7.740 1.00 96.56 90 THR A CA 1
ATOM 688 C C . THR A 1 90 ? -6.783 16.809 6.751 1.00 96.56 90 THR A C 1
ATOM 690 O O . THR A 1 90 ? -7.174 17.336 5.709 1.00 96.56 90 THR A O 1
ATOM 693 N N . ILE A 1 91 ? -7.096 15.551 7.073 1.00 95.31 91 ILE A N 1
ATOM 694 C CA . ILE A 1 91 ? -8.118 14.758 6.366 1.00 95.31 91 ILE A CA 1
ATOM 695 C C . ILE A 1 91 ? -9.537 15.006 6.903 1.00 95.31 91 ILE A C 1
ATOM 697 O O . ILE A 1 91 ? -10.523 14.631 6.265 1.00 95.31 91 ILE A O 1
ATOM 701 N N . VAL A 1 92 ? -9.663 15.612 8.087 1.00 96.00 92 VAL A N 1
ATOM 702 C CA . VAL A 1 92 ? -10.952 15.847 8.739 1.00 96.00 92 VAL A CA 1
ATOM 703 C C . VAL A 1 92 ? -11.745 16.890 7.951 1.00 96.00 92 VAL A C 1
ATOM 705 O O . VAL A 1 92 ? -11.227 17.927 7.537 1.00 96.00 92 VAL A O 1
ATOM 708 N N . GLY A 1 93 ? -13.027 16.599 7.723 1.00 95.62 93 GLY A N 1
ATOM 709 C CA . GLY A 1 93 ? -13.916 17.451 6.930 1.00 95.62 93 GLY A CA 1
ATOM 710 C C . GLY A 1 93 ? -13.856 17.212 5.419 1.00 95.62 93 GLY A C 1
ATOM 711 O O . GLY A 1 93 ? -14.537 17.924 4.685 1.00 95.62 93 GLY A O 1
ATOM 712 N N . PHE A 1 94 ? -13.097 16.211 4.949 1.00 97.75 94 PHE A N 1
ATOM 713 C CA . PHE A 1 94 ? -13.064 15.846 3.532 1.00 97.75 94 PHE A CA 1
ATOM 714 C C . PHE A 1 94 ? -14.487 15.585 2.989 1.00 97.75 94 PHE A C 1
ATOM 716 O O . PHE A 1 94 ? -15.142 14.656 3.464 1.00 97.75 94 PHE A O 1
ATOM 723 N N . PRO A 1 95 ? -14.974 16.333 1.975 1.00 96.38 95 PRO A N 1
ATOM 724 C CA . PRO A 1 95 ? -16.366 16.238 1.513 1.00 96.38 95 PRO A CA 1
ATOM 725 C C . PRO A 1 95 ? -16.779 14.857 0.988 1.00 96.38 95 PRO A C 1
ATOM 727 O O . PRO A 1 95 ? -17.956 14.507 1.021 1.00 96.38 95 PRO A O 1
ATOM 730 N N . GLY A 1 96 ? -15.816 14.071 0.498 1.00 93.38 96 GLY A N 1
ATOM 731 C CA . GLY A 1 96 ? -16.045 12.728 -0.033 1.00 93.38 96 GLY A CA 1
ATOM 732 C C . GLY A 1 96 ? -16.116 11.626 1.027 1.00 93.38 96 GLY A C 1
ATOM 733 O O . GLY A 1 96 ? -16.132 10.453 0.660 1.00 93.38 96 GLY A O 1
ATOM 734 N N . ALA A 1 97 ? -16.118 11.952 2.323 1.00 96.19 97 ALA A N 1
ATOM 735 C CA . ALA A 1 97 ? -16.250 10.977 3.400 1.00 96.19 97 ALA A CA 1
ATOM 736 C C . ALA A 1 97 ? -16.936 11.575 4.635 1.00 96.19 97 ALA A C 1
ATOM 738 O O . ALA A 1 97 ? -16.955 12.784 4.844 1.00 96.19 97 ALA A O 1
ATOM 739 N N . GLN A 1 98 ? -17.498 10.714 5.480 1.00 96.00 98 GLN A N 1
ATOM 740 C CA . GLN A 1 98 ? -18.113 11.135 6.737 1.00 96.00 98 GLN A CA 1
ATOM 741 C C . GLN A 1 98 ? -17.123 10.963 7.896 1.00 96.00 98 GLN A C 1
ATOM 743 O O . GLN A 1 98 ? -16.332 10.015 7.879 1.00 96.00 98 GLN A O 1
ATOM 748 N N . PRO A 1 99 ? -17.170 11.815 8.935 1.00 96.25 99 PRO A N 1
ATOM 749 C CA . PRO A 1 99 ? -16.416 11.578 10.160 1.00 96.25 99 PRO A CA 1
ATOM 750 C C . PRO A 1 99 ? -16.786 10.223 10.773 1.00 96.25 99 PRO A C 1
ATOM 752 O O . PRO A 1 99 ? -17.963 9.916 10.974 1.00 96.25 99 PRO A O 1
ATOM 755 N N . TYR A 1 100 ? -15.783 9.417 11.102 1.00 93.44 100 TYR A N 1
ATOM 756 C CA . TYR A 1 100 ? -15.976 8.116 11.728 1.00 93.44 100 TYR A CA 1
ATOM 757 C C . TYR A 1 100 ? -15.842 8.229 13.246 1.00 93.44 100 TYR A C 1
ATOM 759 O O . TYR A 1 100 ? -14.837 8.719 13.761 1.00 93.44 100 TYR A O 1
ATOM 767 N N . LYS A 1 101 ? -16.861 7.763 13.976 1.00 89.44 101 LYS A N 1
ATOM 768 C CA . LYS A 1 101 ? -16.845 7.716 15.443 1.00 89.44 101 LYS A CA 1
ATOM 769 C C . LYS A 1 101 ? -16.369 6.342 15.910 1.00 89.44 101 LYS A C 1
ATOM 771 O O . LYS A 1 101 ? -17.005 5.336 15.610 1.00 89.44 101 LYS A O 1
ATOM 776 N N . GLY A 1 102 ? -15.291 6.318 16.690 1.00 87.62 102 GLY A N 1
ATOM 777 C CA . GLY A 1 102 ? -14.690 5.098 17.233 1.00 87.62 102 GLY A CA 1
ATOM 778 C C . GLY A 1 102 ? -13.346 4.761 16.589 1.00 87.62 102 GLY A C 1
ATOM 779 O O . GLY A 1 102 ? -12.789 5.550 15.831 1.00 87.62 102 GLY A O 1
ATOM 780 N N . SER A 1 103 ? -12.810 3.585 16.915 1.00 90.50 103 SER A N 1
ATOM 781 C CA . SER A 1 103 ? -11.520 3.137 16.387 1.00 90.50 103 SER A CA 1
ATOM 782 C C . SER A 1 103 ? -11.674 2.602 14.968 1.00 90.50 103 SER A C 1
ATOM 784 O O . SER A 1 103 ? -12.381 1.617 14.744 1.00 90.50 103 SER A O 1
ATOM 786 N N . LEU A 1 104 ? -10.986 3.218 14.007 1.00 91.62 104 LEU A N 1
ATOM 787 C CA . LEU A 1 104 ? -10.986 2.736 12.628 1.00 91.62 104 LEU A CA 1
ATOM 788 C C . LEU A 1 104 ? -10.301 1.364 12.482 1.00 91.62 104 LEU A C 1
ATOM 790 O O . LEU A 1 104 ? -10.647 0.609 11.580 1.00 91.62 104 LEU A O 1
ATOM 794 N N . LEU A 1 105 ? -9.407 0.992 13.407 1.00 92.56 105 LEU A N 1
ATOM 795 C CA . LEU A 1 105 ? -8.826 -0.360 13.461 1.00 92.56 105 LEU A CA 1
ATOM 796 C C . LEU A 1 105 ? -9.917 -1.445 13.563 1.00 92.56 105 LEU A C 1
ATOM 798 O O . LEU A 1 105 ? -9.742 -2.558 13.083 1.00 92.56 105 LEU A O 1
ATOM 802 N N . GLU A 1 106 ? -11.060 -1.114 14.167 1.00 93.56 106 GLU A N 1
ATOM 803 C CA . GLU A 1 106 ? -12.191 -2.023 14.397 1.00 93.56 106 GLU A CA 1
ATOM 804 C C . GLU A 1 106 ? -13.295 -1.875 13.326 1.00 93.56 106 GLU A C 1
ATOM 806 O O . GLU A 1 106 ? -14.357 -2.510 13.405 1.00 93.56 106 GLU A O 1
ATOM 811 N N . ALA A 1 107 ? -13.074 -1.021 12.320 1.00 89.06 107 ALA A N 1
ATOM 812 C CA . ALA A 1 107 ? -14.024 -0.796 11.241 1.00 89.06 107 ALA A CA 1
ATOM 813 C C . ALA A 1 107 ? -14.163 -2.049 10.355 1.00 89.06 107 ALA A C 1
ATOM 815 O O . ALA A 1 107 ? -13.195 -2.784 10.141 1.00 89.06 107 ALA A O 1
ATOM 816 N N . PRO A 1 108 ? -15.367 -2.318 9.818 1.00 88.12 108 PRO A N 1
ATOM 817 C CA . PRO A 1 108 ? -15.568 -3.431 8.900 1.00 88.12 108 PRO A CA 1
ATOM 818 C C . PRO A 1 108 ? -14.782 -3.194 7.603 1.00 88.12 108 PRO A C 1
ATOM 820 O O . PRO A 1 108 ? -15.107 -2.306 6.813 1.00 88.12 108 PRO A O 1
ATOM 823 N N . CYS A 1 109 ? -13.749 -4.006 7.394 1.00 86.12 109 CYS A N 1
ATOM 824 C CA . CYS A 1 109 ? -12.925 -4.046 6.191 1.00 86.12 109 CYS A CA 1
ATOM 825 C C . CYS A 1 109 ? -12.431 -5.479 5.949 1.00 86.12 109 CYS A C 1
ATOM 827 O O . CYS A 1 109 ? -12.496 -6.316 6.847 1.00 86.12 109 CYS A O 1
ATOM 829 N N . HIS A 1 110 ? -11.954 -5.771 4.741 1.00 85.69 110 HIS A N 1
ATOM 830 C CA . HIS A 1 110 ? -11.317 -7.054 4.431 1.00 85.69 110 HIS A CA 1
ATOM 831 C C . HIS A 1 110 ? -9.836 -7.028 4.816 1.00 85.69 110 HIS A C 1
ATOM 833 O O . HIS A 1 110 ? -9.344 -7.968 5.445 1.00 85.69 110 HIS A O 1
ATOM 839 N N . ILE A 1 111 ? -9.162 -5.927 4.471 1.00 85.44 111 ILE A N 1
ATOM 840 C CA . ILE A 1 111 ? -7.740 -5.696 4.724 1.00 85.44 111 ILE A CA 1
ATOM 841 C C . ILE A 1 111 ? -7.594 -4.464 5.621 1.00 85.44 111 ILE A C 1
ATOM 843 O O . ILE A 1 111 ? -8.077 -3.380 5.282 1.00 85.44 111 ILE A O 1
ATOM 847 N N . LEU A 1 112 ? -6.909 -4.632 6.750 1.00 92.00 112 LEU A N 1
ATOM 848 C CA . LEU A 1 112 ? -6.504 -3.546 7.637 1.00 92.00 112 LEU A CA 1
ATOM 849 C C . LEU A 1 112 ? -5.016 -3.262 7.439 1.00 92.00 112 LEU A C 1
ATOM 851 O O . LEU A 1 112 ? -4.198 -4.174 7.523 1.00 92.00 112 LEU A O 1
ATOM 855 N N . ILE A 1 113 ? -4.661 -2.000 7.209 1.00 90.12 113 ILE A N 1
ATOM 856 C CA . ILE A 1 113 ? -3.273 -1.589 6.974 1.00 90.12 113 ILE A CA 1
ATOM 857 C C . ILE A 1 113 ? -2.860 -0.580 8.051 1.00 90.12 113 ILE A C 1
ATOM 859 O O . ILE A 1 113 ? -3.105 0.625 7.891 1.00 90.12 113 ILE A O 1
ATOM 863 N N . PRO A 1 114 ? -2.252 -1.043 9.158 1.00 92.50 114 PRO A N 1
ATOM 864 C CA . PRO A 1 114 ? -1.677 -0.151 10.147 1.00 92.50 114 PRO A CA 1
ATOM 865 C C . PRO A 1 114 ? -0.381 0.477 9.618 1.00 92.50 114 PRO A C 1
ATOM 867 O O . PRO A 1 114 ? 0.612 -0.216 9.405 1.00 92.50 114 PRO A O 1
ATOM 870 N N . ALA A 1 115 ? -0.387 1.792 9.397 1.00 89.88 115 ALA A N 1
ATOM 871 C CA . ALA A 1 115 ? 0.715 2.548 8.789 1.00 89.88 115 ALA A CA 1
ATOM 872 C C . ALA A 1 115 ? 1.030 3.858 9.545 1.00 89.88 115 ALA A C 1
ATOM 874 O O . ALA A 1 115 ? 1.517 4.825 8.954 1.00 89.88 115 ALA A O 1
ATOM 875 N N . ALA A 1 116 ? 0.736 3.892 10.849 1.00 88.44 116 ALA A N 1
ATOM 876 C CA . ALA A 1 116 ? 0.955 5.048 11.716 1.00 88.44 116 ALA A CA 1
ATOM 877 C C . ALA A 1 116 ? 2.093 4.821 12.727 1.00 88.44 116 ALA A C 1
ATOM 879 O O . ALA A 1 116 ? 3.205 5.287 12.500 1.00 88.44 116 ALA A O 1
ATOM 880 N N . SER A 1 117 ? 1.822 4.122 13.832 1.00 89.25 117 SER A N 1
ATOM 881 C CA . SER A 1 117 ? 2.787 3.859 14.911 1.00 89.25 117 SER A CA 1
ATOM 882 C C . SER A 1 117 ? 2.848 2.372 15.261 1.00 89.25 117 SER A C 1
ATOM 884 O O . SER A 1 117 ? 2.031 1.574 14.796 1.00 89.25 117 SER A O 1
ATOM 886 N N . GLU A 1 118 ? 3.791 2.002 16.116 1.00 90.31 118 GLU A N 1
ATOM 887 C CA . GLU A 1 118 ? 3.899 0.678 16.716 1.00 90.31 118 GLU A CA 1
ATOM 888 C C . GLU A 1 118 ? 2.761 0.389 17.717 1.00 90.31 118 GLU A C 1
ATOM 890 O O . GLU A 1 118 ? 2.093 1.299 18.220 1.00 90.31 118 GLU A O 1
ATOM 895 N N . LYS A 1 119 ? 2.563 -0.899 18.032 1.00 93.25 119 LYS A N 1
ATOM 896 C CA . LYS A 1 119 ? 1.687 -1.426 19.098 1.00 93.25 119 LYS A CA 1
ATOM 897 C C . LYS A 1 119 ? 0.240 -0.909 19.073 1.00 93.25 119 LYS A C 1
ATOM 899 O O . LYS A 1 119 ? -0.392 -0.772 20.120 1.00 93.25 119 LYS A O 1
ATOM 904 N N . GLN A 1 120 ? -0.304 -0.647 17.888 1.00 94.25 120 GLN A N 1
ATOM 905 C CA . GLN A 1 120 ? -1.701 -0.244 17.696 1.00 94.25 120 GLN A CA 1
ATOM 906 C C . GLN A 1 120 ? -2.682 -1.409 17.877 1.00 94.25 120 GLN A C 1
ATOM 908 O O . GLN A 1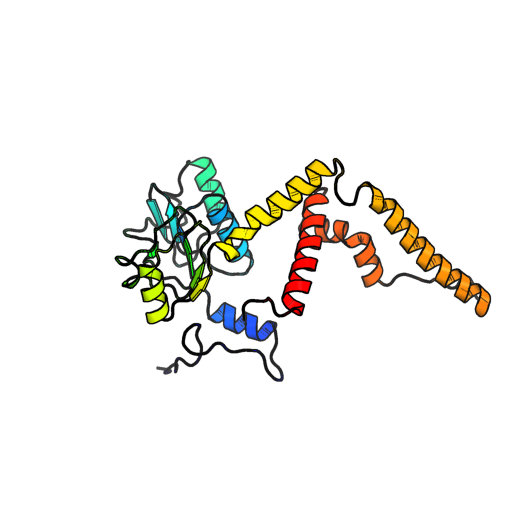 120 ? -3.804 -1.217 18.354 1.00 94.25 120 GLN A O 1
ATOM 913 N N . LEU A 1 121 ? -2.261 -2.620 17.517 1.00 95.81 121 LEU A N 1
ATOM 914 C CA . LEU A 1 121 ? -3.026 -3.850 17.676 1.00 95.81 121 LEU A CA 1
ATOM 915 C C . LEU A 1 121 ? -2.528 -4.570 18.929 1.00 95.81 121 LEU A C 1
ATOM 917 O O . LEU A 1 121 ? -1.375 -4.988 19.018 1.00 95.81 121 LEU A O 1
ATOM 921 N N . THR A 1 122 ? -3.398 -4.665 19.930 1.00 97.50 122 THR A N 1
ATOM 922 C CA . THR A 1 122 ? -3.088 -5.162 21.275 1.00 97.50 122 THR A CA 1
ATOM 923 C C . THR A 1 122 ? -4.105 -6.211 21.707 1.00 97.50 122 THR A C 1
ATOM 925 O O . THR A 1 122 ? -5.189 -6.322 21.133 1.00 97.50 122 THR A O 1
ATOM 928 N N . ARG A 1 123 ? -3.812 -6.934 22.794 1.0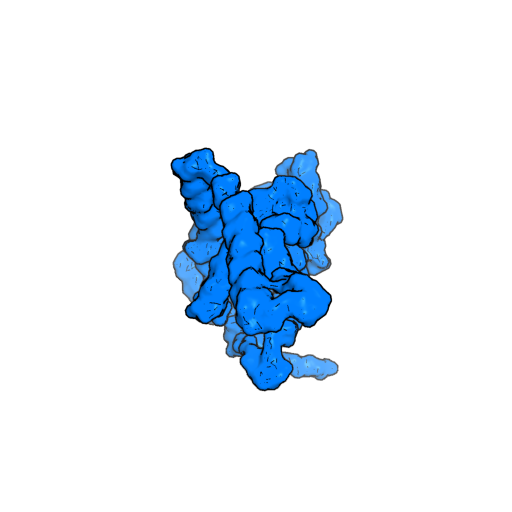0 96.50 123 ARG A N 1
ATOM 929 C CA . ARG A 1 123 ? -4.747 -7.892 23.408 1.00 96.50 123 ARG A CA 1
ATOM 930 C C . ARG A 1 123 ? -6.152 -7.310 23.627 1.00 96.50 123 ARG A C 1
ATOM 932 O O . ARG A 1 123 ? -7.147 -8.014 23.498 1.00 96.50 123 ARG A O 1
ATOM 939 N N . ASN A 1 124 ? -6.234 -6.012 23.922 1.00 96.75 124 ASN A N 1
ATOM 940 C CA . ASN A 1 124 ? -7.486 -5.339 24.258 1.00 96.75 124 ASN A CA 1
ATOM 941 C C . ASN A 1 124 ? -8.398 -5.091 23.052 1.00 96.75 124 ASN A C 1
ATOM 943 O O . ASN A 1 124 ? -9.608 -4.976 23.245 1.00 96.75 124 ASN A O 1
ATOM 947 N N . ASN A 1 125 ? -7.856 -4.953 21.837 1.00 96.00 125 ASN A N 1
ATOM 948 C CA . ASN A 1 125 ? -8.638 -4.650 20.631 1.00 96.00 125 ASN A CA 1
ATOM 949 C C . ASN A 1 125 ? -8.606 -5.758 19.571 1.00 96.00 125 ASN A C 1
ATOM 951 O O . ASN A 1 125 ? -9.520 -5.797 18.753 1.00 96.00 125 ASN A O 1
ATOM 955 N N . ALA A 1 126 ? -7.656 -6.696 19.631 1.00 94.25 126 ALA A N 1
ATOM 956 C CA . ALA A 1 126 ? -7.511 -7.784 18.664 1.00 94.25 126 ALA A CA 1
ATOM 957 C C . ALA A 1 126 ? -8.809 -8.591 18.460 1.00 94.25 126 ALA A C 1
ATOM 959 O O . ALA A 1 126 ? -9.185 -8.882 17.329 1.00 94.25 126 ALA A O 1
ATOM 960 N N . HIS A 1 127 ? -9.563 -8.856 19.533 1.00 95.75 127 HIS A N 1
ATOM 961 C CA . HIS A 1 127 ? -10.852 -9.562 19.465 1.00 95.75 127 HIS A CA 1
ATOM 962 C C . HIS A 1 127 ? -11.960 -8.801 18.712 1.00 95.75 127 HIS A C 1
ATOM 964 O O . HIS A 1 127 ? -12.971 -9.395 18.348 1.00 95.75 127 HIS A O 1
ATOM 970 N N . ARG A 1 128 ? -11.810 -7.485 18.516 1.00 95.75 128 ARG A N 1
ATOM 971 C CA . ARG A 1 128 ? -12.782 -6.627 17.819 1.00 95.75 128 ARG A CA 1
ATOM 972 C C . ARG A 1 128 ? -12.373 -6.304 16.382 1.00 95.75 128 ARG A C 1
ATOM 974 O O . ARG A 1 128 ? -13.148 -5.666 15.671 1.00 95.75 128 ARG A O 1
ATOM 981 N N . ILE A 1 129 ? -11.189 -6.737 15.946 1.00 92.88 129 ILE A N 1
ATOM 982 C CA . ILE A 1 129 ? -10.737 -6.552 14.567 1.00 92.88 129 ILE A CA 1
ATOM 983 C C . ILE A 1 129 ? -11.591 -7.419 13.645 1.00 92.88 129 ILE A C 1
ATOM 985 O O . ILE A 1 129 ? -11.710 -8.629 13.825 1.00 92.88 129 ILE A O 1
ATOM 989 N N . LYS A 1 130 ? -12.212 -6.773 12.658 1.00 90.50 130 LYS A N 1
ATOM 990 C CA . LYS A 1 130 ? -13.119 -7.424 11.698 1.00 90.50 130 LYS A CA 1
ATOM 991 C C . LYS A 1 130 ? -12.416 -7.855 10.410 1.00 90.50 130 LYS A C 1
ATOM 993 O O . LYS A 1 130 ? -12.991 -8.630 9.647 1.00 90.50 130 LYS A O 1
ATOM 998 N N . ALA A 1 131 ? -11.203 -7.351 10.182 1.00 87.62 131 ALA A N 1
ATOM 999 C CA . ALA A 1 131 ? -10.391 -7.670 9.018 1.00 87.62 131 ALA A CA 1
ATOM 1000 C C . ALA A 1 131 ? -9.997 -9.148 8.977 1.00 87.62 131 ALA A C 1
ATOM 1002 O O . ALA A 1 131 ? -9.851 -9.803 10.008 1.00 87.62 131 ALA A O 1
ATOM 1003 N N . LYS A 1 132 ? -9.824 -9.669 7.761 1.00 82.69 132 LYS A N 1
ATOM 1004 C CA . LYS A 1 132 ? -9.306 -11.023 7.513 1.00 82.69 132 LYS A CA 1
ATOM 1005 C C . LYS A 1 132 ? -7.813 -11.028 7.225 1.00 82.69 132 LYS A C 1
ATOM 1007 O O . LYS A 1 132 ? -7.170 -12.051 7.437 1.00 82.69 132 LYS A O 1
ATOM 1012 N N . ILE A 1 133 ? -7.286 -9.890 6.780 1.00 81.81 133 ILE A N 1
ATOM 1013 C CA . ILE A 1 133 ? -5.868 -9.672 6.525 1.00 81.81 133 ILE A CA 1
ATOM 1014 C C . ILE A 1 133 ? -5.436 -8.398 7.253 1.00 81.81 133 ILE A C 1
ATOM 1016 O O . ILE A 1 133 ? -6.102 -7.365 7.162 1.00 81.81 133 ILE A O 1
ATOM 1020 N N . ILE A 1 134 ? -4.313 -8.472 7.955 1.00 82.88 134 ILE A N 1
ATOM 1021 C CA . ILE A 1 134 ? -3.604 -7.340 8.545 1.00 82.88 134 ILE A CA 1
ATOM 1022 C C . ILE A 1 134 ? -2.289 -7.204 7.783 1.00 82.88 134 ILE A C 1
ATOM 1024 O O . ILE A 1 134 ? -1.488 -8.132 7.771 1.00 82.88 134 ILE A O 1
ATOM 1028 N N . ALA A 1 135 ? -2.079 -6.067 7.126 1.00 81.94 135 ALA A N 1
ATOM 1029 C CA . ALA A 1 135 ? -0.885 -5.809 6.329 1.00 81.94 135 ALA A CA 1
ATOM 1030 C C . ALA A 1 135 ? -0.036 -4.732 7.024 1.00 81.94 135 ALA A C 1
ATOM 1032 O O . ALA A 1 135 ? -0.343 -3.541 6.947 1.00 81.94 135 ALA A O 1
ATOM 1033 N N . GLU A 1 136 ? 1.004 -5.148 7.747 1.00 82.75 136 GLU A N 1
ATOM 1034 C CA . GLU A 1 136 ? 1.795 -4.271 8.614 1.00 82.75 136 GLU A CA 1
ATOM 1035 C C . GLU A 1 136 ? 2.689 -3.294 7.833 1.00 82.75 136 GLU A C 1
ATOM 1037 O O . GLU A 1 136 ? 3.806 -3.610 7.426 1.00 82.75 136 GLU A O 1
ATOM 1042 N N . GLY A 1 137 ? 2.186 -2.078 7.601 1.00 75.38 137 GLY A N 1
ATOM 1043 C CA . GLY A 1 137 ? 2.947 -1.011 6.947 1.00 75.38 137 GLY A CA 1
ATOM 1044 C C . GLY A 1 137 ? 3.884 -0.264 7.902 1.00 75.38 137 GLY A C 1
ATOM 1045 O O . GLY A 1 137 ? 4.952 0.190 7.495 1.00 75.38 137 GLY A O 1
ATOM 1046 N N . ALA A 1 138 ? 3.489 -0.119 9.167 1.00 83.62 138 ALA A N 1
ATOM 1047 C CA . ALA A 1 138 ? 4.334 0.410 10.235 1.00 83.62 138 ALA A CA 1
ATOM 1048 C C . ALA A 1 138 ? 5.304 -0.662 10.764 1.00 83.62 138 ALA A C 1
ATOM 1050 O O . ALA A 1 138 ? 5.149 -1.843 10.469 1.00 83.62 138 ALA A O 1
ATOM 1051 N N . ASN A 1 139 ? 6.285 -0.251 11.571 1.00 83.31 139 ASN A N 1
ATOM 1052 C CA . ASN A 1 139 ? 7.163 -1.174 12.295 1.00 83.31 139 ASN A CA 1
ATOM 1053 C C . ASN A 1 139 ? 6.504 -1.591 13.617 1.00 83.31 139 ASN A C 1
ATOM 1055 O O . ASN A 1 139 ? 6.144 -0.737 14.427 1.00 83.31 139 ASN A O 1
ATOM 1059 N N . GLY A 1 140 ? 6.350 -2.893 13.836 1.00 87.62 140 GLY A N 1
ATOM 1060 C CA . GLY A 1 140 ? 5.768 -3.510 15.023 1.00 87.62 140 GLY A CA 1
ATOM 1061 C C . GLY A 1 140 ? 4.374 -3.006 15.411 1.00 87.62 140 GLY A C 1
ATOM 1062 O O . GLY A 1 140 ? 4.168 -2.717 16.595 1.00 87.62 140 GLY A O 1
ATOM 1063 N N . PRO A 1 141 ? 3.402 -2.852 14.488 1.00 90.56 141 PRO A N 1
ATOM 1064 C CA . PRO A 1 141 ? 2.070 -2.374 14.846 1.00 90.56 141 PRO A CA 1
ATOM 1065 C C . PRO A 1 141 ? 1.288 -3.387 15.696 1.00 90.56 141 PRO A C 1
ATOM 1067 O O . PRO A 1 141 ? 0.387 -2.973 16.427 1.00 90.56 141 PRO A O 1
ATOM 1070 N N . THR A 1 142 ? 1.638 -4.675 15.653 1.00 90.94 142 THR A N 1
ATOM 1071 C CA . THR A 1 142 ? 0.978 -5.751 16.406 1.00 90.94 142 THR A CA 1
ATOM 1072 C C . THR A 1 142 ? 1.814 -6.223 17.589 1.00 90.94 142 THR A C 1
ATOM 1074 O O . THR A 1 142 ? 3.014 -6.464 17.474 1.00 90.94 142 THR A O 1
ATOM 1077 N N . THR A 1 143 ? 1.194 -6.369 18.765 1.00 94.44 143 THR A N 1
ATOM 1078 C CA . THR A 1 143 ? 1.861 -6.988 19.920 1.00 94.44 143 THR A CA 1
ATOM 1079 C C . THR A 1 143 ? 1.807 -8.520 19.848 1.00 94.44 143 THR A C 1
ATOM 1081 O O . THR A 1 143 ? 0.835 -9.066 19.328 1.00 94.44 143 THR A O 1
ATOM 1084 N N . PRO A 1 144 ? 2.761 -9.248 20.463 1.00 88.12 144 PRO A N 1
ATOM 1085 C CA . PRO A 1 144 ? 2.739 -10.717 20.473 1.00 88.12 144 PRO A CA 1
ATOM 1086 C C . PRO A 1 144 ? 1.452 -11.334 21.046 1.00 88.12 144 PRO A C 1
ATOM 1088 O O . PRO A 1 144 ? 1.036 -12.414 20.639 1.00 88.12 144 PRO A O 1
ATOM 1091 N N . ASP A 1 145 ? 0.800 -10.657 21.996 1.00 93.56 145 ASP A N 1
ATOM 1092 C CA . ASP A 1 145 ? -0.481 -11.119 22.543 1.00 93.56 145 ASP A CA 1
ATOM 1093 C C . ASP A 1 145 ? -1.654 -10.910 21.575 1.00 93.56 145 ASP A C 1
ATOM 1095 O O . ASP A 1 145 ? -2.593 -11.702 21.587 1.00 93.56 145 ASP A O 1
ATOM 1099 N N . ALA A 1 146 ? -1.617 -9.859 20.748 1.00 94.50 146 ALA A N 1
ATOM 1100 C CA . ALA A 1 146 ? -2.599 -9.662 19.686 1.00 94.50 146 ALA A CA 1
ATOM 1101 C C . ALA A 1 146 ? -2.421 -10.700 18.572 1.00 94.50 146 ALA A C 1
ATOM 1103 O O . ALA A 1 146 ? -3.408 -11.249 18.092 1.00 94.50 146 ALA A O 1
ATOM 1104 N N . ASP A 1 147 ? -1.173 -11.019 18.228 1.00 80.62 147 ASP A N 1
ATOM 1105 C CA . ASP A 1 147 ? -0.840 -12.012 17.206 1.00 80.62 147 ASP A CA 1
ATOM 1106 C C . ASP A 1 147 ? -1.405 -13.405 17.538 1.00 80.62 147 ASP A C 1
ATOM 1108 O O . ASP A 1 147 ? -2.068 -14.025 16.709 1.00 80.62 147 ASP A O 1
ATOM 1112 N N . LYS A 1 148 ? -1.292 -13.845 18.801 1.00 85.88 148 LYS A N 1
ATOM 1113 C CA . LYS A 1 148 ? -1.935 -15.087 19.281 1.00 85.88 148 LYS A CA 1
ATOM 1114 C C . LYS A 1 148 ? -3.445 -15.106 19.031 1.00 85.88 148 LYS A C 1
ATOM 1116 O O . LYS A 1 148 ? -3.985 -16.114 18.588 1.00 85.88 148 LYS A O 1
ATOM 1121 N N . ILE A 1 149 ? -4.120 -13.984 19.280 1.00 90.50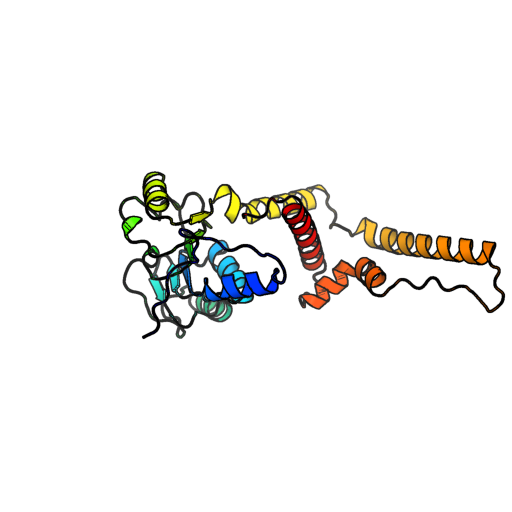 149 ILE A N 1
ATOM 1122 C CA . ILE A 1 149 ? -5.566 -13.849 19.057 1.00 90.50 149 ILE A CA 1
ATOM 1123 C C . ILE A 1 149 ? -5.888 -13.887 17.560 1.00 90.50 149 ILE A C 1
ATOM 1125 O O . ILE A 1 149 ? -6.893 -14.473 17.161 1.00 90.50 149 ILE A O 1
ATOM 1129 N N . PHE A 1 150 ? -5.057 -13.272 16.717 1.00 84.19 150 PHE A N 1
ATOM 1130 C CA . PHE A 1 150 ? -5.234 -13.313 15.267 1.00 84.19 150 PHE A CA 1
ATOM 1131 C C . PHE A 1 150 ? -5.055 -14.724 14.708 1.00 84.19 150 PHE A C 1
ATOM 1133 O O . PHE A 1 150 ? -5.882 -15.149 13.901 1.00 84.19 150 PHE A O 1
ATOM 1140 N N . LEU A 1 151 ? -4.080 -15.485 15.213 1.00 73.69 151 LEU A N 1
ATOM 1141 C CA . LEU A 1 151 ? -3.902 -16.900 14.881 1.00 73.69 151 LEU A CA 1
ATOM 1142 C C . LEU A 1 151 ? -5.132 -17.736 15.265 1.00 73.69 151 LEU A C 1
ATOM 1144 O O . LEU A 1 151 ? -5.659 -18.470 14.428 1.00 73.69 151 LEU A O 1
ATOM 1148 N N . GLU A 1 152 ? -5.641 -17.583 16.491 1.00 82.44 152 GLU A N 1
ATOM 1149 C CA . GLU A 1 152 ? -6.858 -18.270 16.956 1.00 82.44 152 GLU A CA 1
ATOM 1150 C C . GLU A 1 152 ? -8.089 -17.914 16.104 1.00 82.44 152 GLU A C 1
ATOM 1152 O O . GLU A 1 152 ? -8.893 -18.782 15.756 1.00 82.44 152 GLU A O 1
ATOM 1157 N N . ASN A 1 153 ? -8.210 -16.645 15.706 1.00 80.69 153 ASN A N 1
ATOM 1158 C CA . ASN A 1 153 ? -9.327 -16.128 14.912 1.00 80.69 153 ASN A CA 1
ATOM 1159 C C . ASN A 1 153 ? -9.152 -16.302 13.395 1.00 80.69 153 ASN A C 1
ATOM 1161 O O . ASN A 1 153 ? -10.015 -15.854 12.630 1.00 80.69 153 ASN A O 1
ATOM 1165 N N . LYS A 1 154 ? -8.066 -16.949 12.953 1.00 80.88 154 LYS A N 1
ATOM 1166 C CA . LYS A 1 154 ? -7.728 -17.162 11.538 1.00 80.88 154 LYS A CA 1
ATOM 1167 C C . LYS A 1 154 ? -7.676 -15.858 10.732 1.00 80.88 154 LYS A C 1
ATOM 1169 O O . LYS A 1 154 ? -8.206 -15.769 9.621 1.00 80.88 154 LYS A O 1
ATOM 1174 N N . VAL A 1 155 ? -7.079 -14.833 11.327 1.00 77.25 155 VAL A N 1
ATOM 1175 C CA . VAL A 1 155 ? -6.742 -13.565 10.678 1.00 77.25 155 VAL A CA 1
ATOM 1176 C C . VAL A 1 155 ? -5.291 -13.659 10.219 1.00 77.25 155 VAL A C 1
ATOM 1178 O O . VAL A 1 155 ? -4.402 -13.945 11.015 1.00 77.25 155 VAL A O 1
ATOM 1181 N N . MET A 1 156 ? -5.051 -13.437 8.929 1.00 72.19 156 MET A N 1
ATOM 1182 C CA . MET A 1 156 ? -3.708 -13.474 8.356 1.00 72.19 156 MET A CA 1
ATOM 1183 C C . MET A 1 156 ? -2.974 -12.170 8.672 1.00 72.19 156 MET A C 1
ATOM 1185 O O . MET A 1 156 ? -3.475 -11.096 8.346 1.00 72.19 156 MET A O 1
ATOM 1189 N N . VAL A 1 157 ? -1.782 -12.258 9.261 1.00 74.62 157 VAL A N 1
ATOM 1190 C CA . VAL A 1 157 ? -0.900 -11.106 9.492 1.00 74.62 157 VAL A CA 1
ATOM 1191 C C . VAL A 1 157 ? 0.274 -11.194 8.521 1.00 74.62 157 VAL A C 1
ATOM 1193 O O . VAL A 1 157 ? 1.022 -12.169 8.537 1.00 74.62 157 VAL A O 1
ATOM 1196 N N . ILE A 1 158 ? 0.427 -10.189 7.659 1.00 73.94 158 ILE A N 1
ATOM 1197 C CA . ILE A 1 158 ? 1.598 -10.041 6.792 1.00 73.94 158 ILE A CA 1
ATOM 1198 C C . ILE A 1 158 ? 2.617 -9.190 7.558 1.00 73.94 158 ILE A C 1
ATOM 1200 O O . ILE A 1 158 ? 2.336 -8.009 7.789 1.00 73.94 158 ILE A O 1
ATOM 1204 N N . PRO A 1 159 ? 3.765 -9.764 7.957 1.00 66.62 159 PRO A N 1
ATOM 1205 C CA . PRO A 1 159 ? 4.656 -9.150 8.933 1.00 66.62 159 PRO A CA 1
ATOM 1206 C C . PRO A 1 159 ? 5.387 -7.927 8.377 1.00 66.62 159 PRO A C 1
ATOM 1208 O O . PRO A 1 159 ? 5.788 -7.896 7.206 1.00 66.62 159 PRO A O 1
ATOM 1211 N N . ASP A 1 160 ? 5.630 -6.960 9.257 1.00 71.75 160 ASP A N 1
ATOM 1212 C CA . ASP A 1 160 ? 6.334 -5.705 8.985 1.00 71.75 160 ASP A CA 1
ATOM 1213 C C . ASP A 1 160 ? 7.703 -5.901 8.312 1.00 71.75 160 ASP A C 1
ATOM 1215 O O . ASP A 1 160 ? 7.976 -5.278 7.284 1.00 71.75 160 ASP A O 1
ATOM 1219 N N . MET A 1 161 ? 8.511 -6.843 8.814 1.00 57.94 161 MET A N 1
ATOM 1220 C CA . MET A 1 161 ? 9.849 -7.181 8.312 1.00 57.94 161 MET A CA 1
ATOM 1221 C C . MET A 1 161 ? 9.863 -7.515 6.820 1.00 57.94 161 MET A C 1
ATOM 1223 O O . MET A 1 161 ? 10.894 -7.363 6.167 1.00 57.94 161 MET A O 1
ATOM 1227 N N . TYR A 1 162 ? 8.740 -8.002 6.291 1.00 58.84 162 TYR A N 1
ATOM 1228 C CA . TYR A 1 162 ? 8.576 -8.290 4.875 1.00 58.84 162 TYR A CA 1
ATOM 1229 C C . TYR A 1 162 ? 7.859 -7.146 4.157 1.00 58.84 162 TYR A C 1
ATOM 1231 O O . TYR A 1 162 ? 8.370 -6.614 3.171 1.00 58.84 162 TYR A O 1
ATOM 1239 N N . LEU A 1 163 ? 6.680 -6.753 4.643 1.00 64.19 163 LEU A N 1
ATOM 1240 C CA . LEU A 1 163 ? 5.769 -5.899 3.887 1.00 64.19 163 LEU A CA 1
ATOM 1241 C C . LEU A 1 163 ? 6.292 -4.469 3.708 1.00 64.19 163 LEU A C 1
ATOM 1243 O O . LEU A 1 163 ? 6.097 -3.873 2.646 1.00 64.19 163 LEU A O 1
ATOM 1247 N N . ASN A 1 164 ? 6.975 -3.913 4.712 1.00 73.44 164 ASN A N 1
ATOM 1248 C CA . ASN A 1 164 ? 7.475 -2.538 4.662 1.00 73.44 164 ASN A CA 1
ATOM 1249 C C . ASN A 1 164 ? 8.936 -2.426 4.168 1.00 73.44 164 ASN A C 1
ATOM 1251 O O . ASN A 1 164 ? 9.439 -1.318 3.946 1.00 73.44 164 ASN A O 1
ATOM 1255 N N . ALA A 1 165 ? 9.593 -3.563 3.894 1.00 62.22 165 ALA A N 1
ATOM 1256 C CA . ALA A 1 165 ? 11.004 -3.640 3.506 1.00 62.22 165 ALA A CA 1
ATOM 1257 C C . ALA A 1 165 ? 11.338 -2.898 2.199 1.00 62.22 165 ALA A C 1
ATOM 1259 O O . ALA A 1 165 ? 12.491 -2.519 1.977 1.00 62.22 165 ALA A O 1
ATOM 1260 N N . GLY A 1 166 ? 10.336 -2.625 1.354 1.00 64.81 166 GLY A N 1
ATOM 1261 C CA . GLY A 1 166 ? 10.509 -1.888 0.101 1.00 64.81 166 GLY A CA 1
ATOM 1262 C C . GLY A 1 166 ? 11.170 -0.515 0.280 1.00 64.81 166 GLY A C 1
ATOM 1263 O O . GLY A 1 166 ? 11.958 -0.108 -0.575 1.00 64.81 166 GLY A O 1
ATOM 1264 N N . GLY A 1 167 ? 10.931 0.169 1.407 1.00 63.34 167 GLY A N 1
ATOM 1265 C CA . GLY A 1 167 ? 11.619 1.424 1.729 1.00 63.34 167 GLY A CA 1
ATOM 1266 C C . GLY A 1 167 ? 13.135 1.237 1.838 1.00 63.34 167 GLY A C 1
ATOM 1267 O O . GLY A 1 167 ? 13.896 1.916 1.153 1.00 63.34 167 GLY A O 1
ATOM 1268 N N . VAL A 1 168 ? 13.570 0.245 2.622 1.00 61.03 168 VAL A N 1
ATOM 1269 C CA . VAL A 1 168 ? 14.991 -0.097 2.804 1.00 61.03 168 VAL A CA 1
ATOM 1270 C C . VAL A 1 168 ? 15.616 -0.574 1.493 1.00 61.03 168 VAL A C 1
ATOM 1272 O O . VAL A 1 168 ? 16.737 -0.184 1.168 1.00 61.03 168 VAL A O 1
ATOM 1275 N N . THR A 1 169 ? 14.892 -1.365 0.696 1.00 58.53 169 THR A N 1
ATOM 1276 C CA . THR A 1 169 ? 15.362 -1.827 -0.619 1.00 58.53 169 THR A CA 1
ATOM 1277 C C . THR A 1 169 ? 15.639 -0.662 -1.572 1.00 58.53 169 THR A C 1
ATOM 1279 O O . THR A 1 169 ? 16.691 -0.620 -2.213 1.00 58.53 169 THR A O 1
ATOM 1282 N N . VAL A 1 170 ? 14.734 0.317 -1.659 1.00 57.62 170 VAL A N 1
ATOM 1283 C CA . VAL A 1 170 ? 14.925 1.482 -2.537 1.00 57.62 170 VAL A CA 1
ATOM 1284 C C . VAL A 1 170 ? 16.025 2.403 -2.004 1.00 57.62 170 VAL A C 1
ATOM 1286 O O . VAL A 1 170 ? 16.836 2.880 -2.799 1.00 57.62 170 VAL A O 1
ATOM 1289 N N . SER A 1 171 ? 16.136 2.585 -0.683 1.00 57.16 171 SER A N 1
ATOM 1290 C CA . SER A 1 171 ? 17.259 3.310 -0.071 1.00 57.16 171 SER A CA 1
ATOM 1291 C C . SER A 1 171 ? 18.605 2.635 -0.344 1.00 57.16 171 SER A C 1
ATOM 1293 O O . SER A 1 171 ? 19.594 3.319 -0.601 1.00 57.16 171 SER A O 1
ATOM 1295 N N . TYR A 1 172 ? 18.654 1.301 -0.368 1.00 61.28 172 TYR A N 1
ATOM 1296 C CA . TYR A 1 172 ? 19.855 0.566 -0.760 1.00 61.28 172 TYR A CA 1
ATOM 1297 C C . TYR A 1 172 ? 20.237 0.835 -2.225 1.00 61.28 172 TYR A C 1
ATOM 1299 O O . TYR A 1 172 ? 21.403 1.101 -2.523 1.00 61.28 172 TYR A O 1
ATOM 1307 N N . PHE A 1 173 ? 19.267 0.861 -3.146 1.00 64.81 173 PHE A N 1
ATOM 1308 C CA . PHE A 1 173 ? 19.536 1.245 -4.536 1.00 64.81 173 PHE A CA 1
ATOM 1309 C C . PHE A 1 173 ? 19.983 2.702 -4.681 1.00 64.81 173 PHE A C 1
ATOM 1311 O O . PHE A 1 173 ? 20.823 3.005 -5.532 1.00 64.81 173 PHE A O 1
ATOM 1318 N N . GLU A 1 174 ? 19.440 3.611 -3.874 1.00 61.12 174 GLU A N 1
ATOM 1319 C CA . GLU A 1 174 ? 19.884 5.003 -3.836 1.00 61.12 174 GLU A CA 1
ATOM 1320 C C . GLU A 1 174 ? 21.327 5.117 -3.332 1.00 61.12 174 GLU A C 1
ATOM 1322 O O . GLU A 1 174 ? 22.146 5.797 -3.953 1.00 61.12 174 GLU A O 1
ATOM 1327 N N . TRP A 1 175 ? 21.667 4.389 -2.268 1.00 68.06 175 TRP A N 1
ATOM 1328 C CA . TRP A 1 175 ? 23.027 4.321 -1.743 1.00 68.06 175 TRP A CA 1
ATOM 1329 C C . TRP A 1 175 ? 24.015 3.792 -2.790 1.00 68.06 175 TRP A C 1
ATOM 1331 O O . TRP A 1 175 ? 25.032 4.436 -3.052 1.00 68.06 175 TRP A O 1
ATOM 1341 N N . LEU A 1 176 ? 23.679 2.693 -3.474 1.00 62.38 176 LEU A N 1
ATOM 1342 C CA . LEU A 1 176 ? 24.487 2.160 -4.575 1.00 62.38 176 LEU A CA 1
ATOM 1343 C C . LEU A 1 176 ? 24.661 3.178 -5.705 1.00 62.38 176 LEU A C 1
ATOM 1345 O O . LEU A 1 176 ? 25.765 3.353 -6.220 1.00 62.38 176 LEU A O 1
ATOM 1349 N N . LYS A 1 177 ? 23.595 3.878 -6.101 1.00 63.94 177 LYS A N 1
ATOM 1350 C CA . LYS A 1 177 ? 23.674 4.933 -7.120 1.00 63.94 177 LYS A CA 1
ATOM 1351 C C . LYS A 1 177 ? 24.624 6.057 -6.691 1.00 63.94 177 LYS A C 1
ATOM 1353 O O . LYS A 1 177 ? 25.397 6.536 -7.520 1.00 63.94 177 LYS A O 1
ATOM 1358 N N . ASN A 1 178 ? 24.561 6.478 -5.429 1.00 67.44 178 ASN A N 1
ATOM 1359 C CA . ASN A 1 178 ? 25.389 7.560 -4.903 1.00 67.44 178 ASN A CA 1
ATOM 1360 C C . ASN A 1 178 ? 26.868 7.161 -4.850 1.00 67.44 178 ASN A C 1
ATOM 1362 O O . ASN A 1 178 ? 27.704 7.946 -5.287 1.00 67.44 178 ASN A O 1
ATOM 1366 N N . LEU A 1 179 ? 27.178 5.930 -4.426 1.00 68.19 179 LEU A N 1
ATOM 1367 C CA . LEU A 1 179 ? 28.543 5.389 -4.452 1.00 68.19 179 LEU A CA 1
ATOM 1368 C C . LEU A 1 179 ? 29.122 5.294 -5.864 1.00 68.19 179 LEU A C 1
ATOM 1370 O O . LEU A 1 179 ? 30.294 5.581 -6.082 1.00 68.19 179 LEU A O 1
ATOM 1374 N N . ASN A 1 180 ? 28.304 4.887 -6.834 1.00 65.25 180 ASN A N 1
ATOM 1375 C CA . ASN A 1 180 ? 28.765 4.725 -8.208 1.00 65.25 180 ASN A CA 1
ATOM 1376 C C . ASN A 1 180 ? 28.970 6.064 -8.933 1.00 65.25 180 ASN A C 1
ATOM 1378 O O . ASN A 1 180 ? 29.512 6.059 -10.034 1.00 65.25 180 ASN A O 1
ATOM 1382 N N . HIS A 1 181 ? 28.506 7.193 -8.373 1.00 69.44 181 HIS A N 1
ATOM 1383 C CA . HIS A 1 181 ? 28.552 8.543 -8.965 1.00 69.44 181 HIS A CA 1
ATOM 1384 C C . HIS A 1 181 ? 28.040 8.645 -10.418 1.00 69.44 181 HIS A C 1
ATOM 1386 O O . HIS A 1 181 ? 28.231 9.649 -11.106 1.00 69.44 181 HIS A O 1
ATOM 1392 N N . VAL A 1 182 ? 27.341 7.617 -10.897 1.00 62.72 182 VAL A N 1
ATOM 1393 C CA . VAL A 1 182 ? 26.899 7.459 -12.277 1.00 62.72 182 VAL A CA 1
ATOM 1394 C C . VAL A 1 182 ? 25.455 6.987 -12.242 1.00 62.72 182 VAL A C 1
ATOM 1396 O O . VAL A 1 182 ? 25.075 6.089 -11.496 1.00 62.72 182 VAL A O 1
ATOM 1399 N N . SER A 1 183 ? 24.608 7.603 -13.065 1.00 66.75 183 SER A N 1
ATOM 1400 C CA . SER A 1 183 ? 23.244 7.101 -13.237 1.00 66.75 183 SER A CA 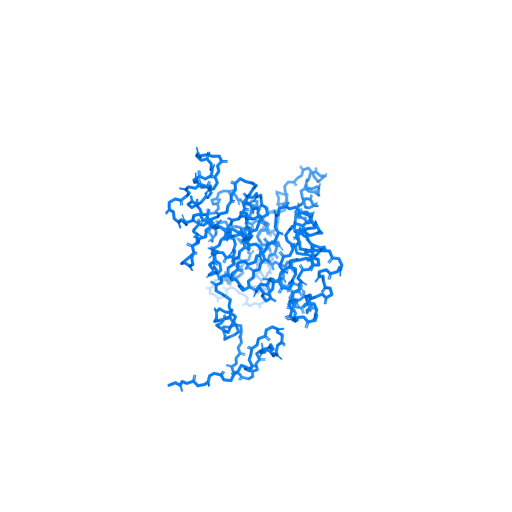1
ATOM 1401 C C . SER A 1 183 ? 23.280 5.764 -13.978 1.00 66.75 183 SER A C 1
ATOM 1403 O O . SER A 1 183 ? 23.887 5.690 -15.045 1.00 66.75 183 SER A O 1
ATOM 1405 N N . TYR A 1 184 ? 22.619 4.737 -13.432 1.00 56.41 184 TYR A N 1
ATOM 1406 C CA . TYR A 1 184 ? 22.500 3.420 -14.066 1.00 56.41 184 TYR A CA 1
ATOM 1407 C C . TYR A 1 184 ? 22.161 3.529 -15.563 1.00 56.41 184 TYR A C 1
ATOM 1409 O O . TYR A 1 184 ? 21.302 4.318 -15.960 1.00 56.41 184 TYR A O 1
ATOM 1417 N N . GLY A 1 185 ? 22.888 2.772 -16.389 1.00 58.75 185 GLY A N 1
ATOM 1418 C CA . GLY A 1 185 ? 22.759 2.746 -17.850 1.00 58.75 185 GLY A CA 1
ATOM 1419 C C . GLY A 1 185 ? 23.414 3.914 -18.604 1.00 58.75 185 GLY A C 1
ATOM 1420 O O . GLY A 1 185 ? 23.703 3.776 -19.789 1.00 58.75 185 GLY A O 1
ATOM 1421 N N . ARG A 1 186 ? 23.747 5.042 -17.951 1.00 60.19 186 ARG A N 1
ATOM 1422 C CA . ARG A 1 186 ? 24.292 6.242 -18.631 1.00 60.19 18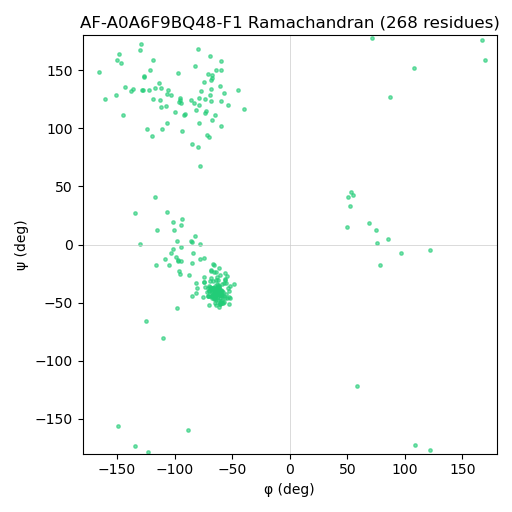6 ARG A CA 1
ATOM 1423 C C . ARG A 1 186 ? 25.572 5.972 -19.430 1.00 60.19 186 ARG A C 1
ATOM 1425 O O . ARG A 1 186 ? 25.777 6.609 -20.457 1.00 60.19 186 ARG A O 1
ATOM 1432 N N . LEU A 1 187 ? 26.417 5.052 -18.967 1.00 60.59 187 LEU A N 1
ATOM 1433 C CA . LEU A 1 187 ? 27.668 4.692 -19.645 1.00 60.59 187 LEU A CA 1
ATOM 1434 C C . LEU A 1 187 ? 27.491 3.593 -20.699 1.00 60.59 187 LEU A C 1
ATOM 1436 O O . LEU A 1 187 ? 28.270 3.537 -21.646 1.00 60.59 187 LEU A O 1
ATOM 1440 N N . THR A 1 188 ? 26.478 2.734 -20.559 1.00 62.06 188 THR A N 1
ATOM 1441 C CA . THR A 1 188 ? 26.340 1.532 -21.390 1.00 62.06 188 THR A CA 1
ATOM 1442 C C . THR A 1 188 ? 25.260 1.646 -22.455 1.00 62.06 188 THR A C 1
ATOM 1444 O O . THR A 1 188 ? 25.347 0.918 -23.431 1.00 62.06 188 THR A O 1
ATOM 1447 N N . PHE A 1 189 ? 24.310 2.589 -22.379 1.00 64.12 189 PHE A N 1
ATOM 1448 C CA . PHE A 1 189 ? 23.190 2.650 -23.336 1.00 64.12 189 PHE A CA 1
ATOM 1449 C C . PHE A 1 189 ? 23.617 2.707 -24.801 1.00 64.12 189 PHE A C 1
ATOM 1451 O O . PHE A 1 189 ? 23.068 1.985 -25.631 1.00 64.12 189 PHE A O 1
ATOM 1458 N N . LYS A 1 190 ? 24.597 3.554 -25.136 1.00 68.12 190 LYS A N 1
ATOM 1459 C CA . LYS A 1 190 ? 25.105 3.637 -26.511 1.00 68.12 190 LYS A CA 1
ATOM 1460 C C . LYS A 1 190 ? 25.841 2.353 -26.896 1.00 68.12 190 LYS A C 1
ATOM 1462 O O . LYS A 1 190 ? 25.599 1.823 -27.971 1.00 68.12 190 LYS A O 1
ATOM 1467 N N . TYR A 1 191 ? 26.682 1.842 -25.999 1.00 66.50 191 TYR A N 1
ATOM 1468 C CA . TYR A 1 191 ? 27.463 0.631 -26.234 1.00 66.50 191 TYR A CA 1
ATOM 1469 C C . TYR A 1 191 ? 26.580 -0.612 -26.405 1.00 66.50 191 TYR A C 1
ATOM 1471 O O . TYR A 1 191 ? 26.754 -1.343 -27.367 1.00 66.50 191 TYR A O 1
ATOM 1479 N N . GLU A 1 192 ? 25.598 -0.833 -25.532 1.00 65.00 192 GLU A N 1
ATOM 1480 C CA . GLU A 1 192 ? 24.645 -1.946 -25.614 1.00 65.00 192 GLU A CA 1
ATOM 1481 C C . GLU A 1 192 ? 23.784 -1.851 -26.872 1.00 65.00 192 GLU A C 1
ATOM 1483 O O . GLU A 1 192 ? 23.556 -2.855 -27.545 1.00 65.00 192 GLU A O 1
ATOM 1488 N N . ARG A 1 193 ? 23.332 -0.642 -27.234 1.00 68.50 193 ARG A N 1
ATOM 1489 C CA . ARG A 1 193 ? 22.594 -0.427 -28.479 1.00 68.50 193 ARG A CA 1
ATOM 1490 C C . ARG A 1 193 ? 23.455 -0.786 -29.686 1.00 68.50 193 ARG A C 1
ATOM 1492 O O . ARG A 1 193 ? 23.033 -1.593 -30.509 1.00 68.50 193 ARG A O 1
ATOM 1499 N N . ASP A 1 194 ? 24.645 -0.204 -29.780 1.00 72.50 194 ASP A N 1
ATOM 1500 C CA . ASP A 1 194 ? 25.541 -0.392 -30.919 1.00 72.50 194 ASP A CA 1
ATOM 1501 C C . ASP A 1 194 ? 26.040 -1.855 -30.981 1.00 72.50 194 ASP A C 1
ATOM 1503 O O . ASP A 1 194 ? 26.069 -2.445 -32.055 1.00 72.50 194 ASP A O 1
ATOM 1507 N N . SER A 1 195 ? 26.307 -2.497 -29.837 1.00 71.31 195 SER A N 1
ATOM 1508 C CA . SER A 1 195 ? 26.663 -3.921 -29.730 1.00 71.31 195 SER A CA 1
ATOM 1509 C C . SER A 1 195 ? 25.540 -4.843 -30.218 1.00 71.31 195 SER A C 1
ATOM 1511 O O . SER A 1 195 ? 25.794 -5.742 -31.020 1.00 71.31 195 SER A O 1
ATOM 1513 N N . ASN A 1 196 ? 24.287 -4.582 -29.829 1.00 73.56 196 ASN A N 1
ATOM 1514 C CA . ASN A 1 196 ? 23.134 -5.338 -30.325 1.00 73.56 196 ASN A CA 1
ATOM 1515 C C . ASN A 1 196 ? 22.950 -5.173 -31.843 1.00 73.56 196 ASN A C 1
ATOM 1517 O O . ASN A 1 196 ? 22.653 -6.149 -32.532 1.00 73.56 196 ASN A O 1
ATOM 1521 N N . TYR A 1 197 ? 23.170 -3.969 -32.384 1.00 76.50 197 TYR A N 1
ATOM 1522 C CA . TYR A 1 197 ? 23.160 -3.752 -33.835 1.00 76.50 197 TYR A CA 1
ATOM 1523 C C . TYR A 1 197 ? 24.312 -4.481 -34.536 1.00 76.50 197 TYR A C 1
ATOM 1525 O O . TYR A 1 197 ? 24.084 -5.118 -35.561 1.00 76.50 197 TYR A O 1
ATOM 1533 N N . HIS A 1 198 ? 25.524 -4.460 -33.978 1.00 79.19 198 HIS A N 1
ATOM 1534 C CA . HIS A 1 198 ? 26.660 -5.209 -34.522 1.00 79.19 198 HIS A CA 1
ATOM 1535 C C . HIS A 1 198 ? 26.430 -6.724 -34.509 1.00 79.19 198 HIS A C 1
ATOM 1537 O O . HIS A 1 198 ? 26.843 -7.412 -35.443 1.00 79.19 198 HIS A O 1
ATOM 1543 N N . LEU A 1 199 ? 25.735 -7.247 -33.498 1.00 78.88 199 LEU A N 1
ATOM 1544 C CA . LEU A 1 199 ? 25.358 -8.656 -33.435 1.00 78.88 199 LEU A CA 1
ATOM 1545 C C . LEU A 1 199 ? 24.379 -9.019 -34.561 1.00 78.88 199 LEU A C 1
ATOM 1547 O O . LEU A 1 199 ? 24.609 -9.996 -35.272 1.00 78.88 199 LEU A O 1
ATOM 1551 N N . LEU A 1 200 ? 23.343 -8.202 -34.788 1.00 79.94 200 LEU A N 1
ATOM 1552 C CA . LEU A 1 200 ? 22.415 -8.383 -35.915 1.00 79.94 200 LEU A CA 1
ATOM 1553 C C . LEU A 1 200 ? 23.140 -8.315 -37.268 1.00 79.94 200 LEU A C 1
ATOM 1555 O O . LEU A 1 200 ? 22.925 -9.171 -38.126 1.00 79.94 200 LEU A O 1
ATOM 1559 N N . MET A 1 201 ? 24.050 -7.350 -37.431 1.00 81.12 201 MET A N 1
ATOM 1560 C CA . MET A 1 201 ? 24.877 -7.212 -38.634 1.00 81.12 201 MET A CA 1
ATOM 1561 C C . MET A 1 201 ? 25.782 -8.428 -38.860 1.00 81.12 201 MET A C 1
ATOM 1563 O O . MET A 1 201 ? 25.895 -8.902 -39.985 1.00 81.12 201 MET A O 1
ATOM 1567 N N . SER A 1 202 ? 26.371 -8.989 -37.802 1.00 83.12 202 SER A N 1
ATOM 1568 C CA . SER A 1 202 ? 27.228 -10.182 -37.900 1.00 83.12 202 SER A CA 1
ATOM 1569 C C . SER A 1 202 ? 26.452 -11.411 -38.386 1.00 83.12 202 SER A C 1
ATOM 1571 O O . SER A 1 202 ? 26.967 -12.210 -39.177 1.00 83.12 202 SER A O 1
ATOM 1573 N N . VAL A 1 203 ? 25.196 -11.561 -37.947 1.00 84.50 203 VAL A N 1
ATOM 1574 C CA . VAL A 1 203 ? 24.293 -12.613 -38.442 1.00 84.50 203 VAL A CA 1
ATOM 1575 C C . VAL A 1 203 ? 23.970 -12.377 -39.916 1.00 84.50 203 VAL A C 1
ATOM 1577 O O . VAL A 1 203 ? 24.085 -13.307 -40.715 1.00 84.50 203 VAL A O 1
ATOM 1580 N N . GLN A 1 204 ? 23.637 -11.139 -40.293 1.00 82.06 204 GLN A N 1
ATOM 1581 C CA . GLN A 1 204 ? 23.369 -10.774 -41.684 1.00 82.06 204 GLN A CA 1
ATOM 1582 C C . GLN A 1 204 ? 24.563 -11.085 -42.597 1.00 82.06 204 GLN A C 1
ATOM 1584 O O . GLN A 1 204 ? 24.400 -11.781 -43.597 1.00 82.06 204 GLN A O 1
ATOM 1589 N N . GLU A 1 205 ? 25.772 -10.650 -42.242 1.00 84.19 205 GLU A N 1
ATOM 1590 C CA . GLU A 1 205 ? 26.983 -10.913 -43.029 1.00 84.19 205 GLU A CA 1
ATOM 1591 C C . GLU A 1 205 ? 27.284 -12.410 -43.162 1.00 84.19 205 GLU A C 1
ATOM 1593 O O . GLU A 1 205 ? 27.716 -12.871 -44.220 1.00 84.19 205 GLU A O 1
ATOM 1598 N N . SER A 1 206 ? 27.040 -13.190 -42.105 1.00 85.38 206 SER A N 1
ATOM 1599 C CA . SER A 1 206 ? 27.235 -14.645 -42.123 1.00 85.38 206 SER A CA 1
ATOM 1600 C C . SER A 1 206 ? 26.261 -15.338 -43.079 1.00 85.38 206 SER A C 1
ATOM 1602 O O . SER A 1 206 ? 26.664 -16.227 -43.834 1.00 85.38 206 SER A O 1
ATOM 1604 N N . LEU A 1 207 ? 24.995 -14.905 -43.089 1.00 82.56 207 LEU A N 1
ATOM 1605 C CA . LEU A 1 207 ? 23.981 -15.389 -44.027 1.00 82.56 207 LEU A CA 1
ATOM 1606 C C . LEU A 1 207 ? 24.325 -14.984 -45.466 1.00 82.56 207 LEU A C 1
ATOM 1608 O O . LEU A 1 207 ? 24.340 -15.839 -46.349 1.00 82.56 207 LEU A O 1
ATOM 1612 N N . GLU A 1 208 ? 24.688 -13.722 -45.699 1.00 84.81 208 GLU A N 1
ATOM 1613 C CA . GLU A 1 208 ? 25.084 -13.223 -47.023 1.00 84.81 208 GLU A CA 1
ATOM 1614 C C . GLU A 1 208 ? 26.335 -13.936 -47.561 1.00 84.81 208 GLU A C 1
ATOM 1616 O O . GLU A 1 208 ? 26.424 -14.214 -48.757 1.00 84.81 208 GLU A O 1
ATOM 1621 N N . ARG A 1 209 ? 27.291 -14.290 -46.691 1.00 84.31 209 ARG A N 1
ATOM 1622 C CA . ARG A 1 209 ? 28.484 -15.066 -47.067 1.00 84.31 209 ARG A CA 1
ATOM 1623 C C . ARG A 1 209 ? 28.140 -16.499 -47.469 1.00 84.31 209 ARG A C 1
ATOM 1625 O O . ARG A 1 209 ? 28.774 -17.042 -48.369 1.00 84.31 209 ARG A O 1
ATOM 1632 N N . LYS A 1 210 ? 27.170 -17.126 -46.795 1.00 85.38 210 LYS A N 1
ATOM 1633 C CA . LYS A 1 210 ? 26.790 -18.526 -47.034 1.00 85.38 210 LYS A CA 1
ATOM 1634 C C . LYS A 1 210 ? 25.852 -18.692 -48.228 1.00 85.38 210 LYS A C 1
ATOM 1636 O O . LYS A 1 210 ? 26.019 -19.643 -48.987 1.00 85.38 210 LYS A O 1
ATOM 1641 N N . PHE A 1 211 ? 24.872 -17.804 -48.364 1.00 83.88 211 PHE A N 1
ATOM 1642 C CA . PHE A 1 211 ? 23.791 -17.912 -49.347 1.00 83.88 211 PHE A CA 1
ATOM 1643 C C . PHE A 1 211 ? 23.980 -16.990 -50.561 1.00 83.88 211 PHE A C 1
ATOM 1645 O O . PHE A 1 211 ? 23.256 -17.117 -51.546 1.00 83.88 211 PHE A O 1
ATOM 1652 N N . GLY A 1 212 ? 24.978 -16.100 -50.533 1.00 73.56 212 GLY A N 1
ATOM 1653 C CA . GLY A 1 212 ? 25.177 -15.089 -51.567 1.00 73.56 212 GLY A CA 1
ATOM 1654 C C . GLY A 1 212 ? 24.109 -13.990 -51.519 1.00 73.56 212 GLY A C 1
ATOM 1655 O O . GLY A 1 212 ? 23.185 -14.020 -50.712 1.00 73.56 212 GLY A O 1
ATOM 1656 N N . LYS A 1 213 ? 24.239 -12.991 -52.398 1.00 74.31 213 LYS A N 1
ATOM 1657 C CA . LYS A 1 213 ? 23.329 -11.828 -52.487 1.00 74.31 213 LYS A CA 1
ATOM 1658 C C . LYS A 1 213 ? 22.401 -11.887 -53.703 1.00 74.31 213 LYS A C 1
ATOM 1660 O O . LYS A 1 213 ? 22.056 -10.850 -54.271 1.00 74.31 213 LYS A O 1
ATOM 1665 N N . GLN A 1 214 ? 22.067 -13.086 -54.182 1.00 60.25 214 GLN A N 1
ATOM 1666 C CA . GLN A 1 214 ? 21.249 -13.242 -55.389 1.00 60.25 214 GLN A CA 1
ATOM 1667 C C . GLN A 1 214 ? 19.808 -12.795 -55.097 1.00 60.25 214 GLN A C 1
ATOM 1669 O O . GLN A 1 214 ? 19.004 -13.563 -54.583 1.00 60.25 214 GLN A O 1
ATOM 1674 N N . GLY A 1 215 ? 19.518 -11.520 -55.375 1.00 68.44 215 GLY A N 1
ATOM 1675 C CA . GLY A 1 215 ? 18.244 -10.858 -55.067 1.00 68.44 215 GLY A CA 1
ATOM 1676 C C . GLY A 1 215 ? 18.358 -9.618 -54.169 1.00 68.44 215 GLY A C 1
ATOM 1677 O O . GLY A 1 215 ? 17.359 -8.934 -53.973 1.00 68.44 215 GLY A O 1
ATOM 1678 N N . GLY A 1 216 ? 19.555 -9.293 -53.664 1.00 72.88 216 GLY A N 1
ATOM 1679 C CA . GLY A 1 216 ? 19.798 -8.152 -52.773 1.00 72.88 216 GLY A CA 1
ATOM 1680 C C . GLY A 1 216 ? 20.417 -8.554 -51.425 1.00 72.88 216 GLY A C 1
ATOM 1681 O O . GLY A 1 216 ? 20.752 -9.723 -51.225 1.00 72.88 216 GLY A O 1
ATOM 1682 N N . PRO A 1 217 ? 20.629 -7.590 -50.508 1.00 71.62 217 PRO A N 1
ATOM 1683 C CA . PRO A 1 217 ? 21.024 -7.885 -49.129 1.00 71.62 217 PRO A CA 1
ATOM 1684 C C . PRO A 1 217 ? 19.967 -8.759 -48.439 1.00 71.62 217 PRO A C 1
ATOM 1686 O O . PRO A 1 217 ? 18.786 -8.655 -48.763 1.00 71.62 217 PRO A O 1
ATOM 1689 N N . ILE A 1 218 ? 20.379 -9.603 -47.486 1.00 76.69 218 ILE A N 1
ATOM 1690 C CA . ILE A 1 218 ? 19.455 -10.422 -46.681 1.00 76.69 218 ILE A CA 1
ATOM 1691 C C . ILE A 1 218 ? 19.157 -9.638 -45.397 1.00 76.69 218 ILE A C 1
ATOM 1693 O O . ILE A 1 218 ? 19.973 -9.671 -44.477 1.00 76.69 218 ILE A O 1
ATOM 1697 N N . PRO A 1 219 ? 18.040 -8.895 -45.300 1.00 71.94 219 PRO A N 1
ATOM 1698 C CA . PRO A 1 219 ? 17.813 -8.031 -44.155 1.00 71.94 219 PRO A CA 1
ATOM 1699 C C . PRO A 1 219 ? 17.482 -8.870 -42.918 1.00 71.94 219 PRO A C 1
ATOM 1701 O O . PRO A 1 219 ? 16.430 -9.507 -42.840 1.00 71.94 219 PRO A O 1
ATOM 1704 N N . VAL A 1 220 ? 18.356 -8.835 -41.913 1.00 75.50 220 VAL A N 1
ATOM 1705 C CA . VAL A 1 220 ? 18.037 -9.354 -40.578 1.00 75.50 220 VAL A CA 1
ATOM 1706 C C . VAL A 1 220 ? 17.326 -8.238 -39.823 1.00 75.50 220 VAL A C 1
ATOM 1708 O O . VAL A 1 220 ? 17.942 -7.416 -39.147 1.00 75.50 220 VAL A O 1
ATOM 1711 N N . VAL A 1 221 ? 16.005 -8.168 -39.995 1.00 73.25 221 VAL A N 1
ATOM 1712 C CA . VAL A 1 221 ? 15.177 -7.179 -39.301 1.00 73.25 221 VAL A CA 1
ATOM 1713 C C . VAL A 1 221 ? 14.859 -7.706 -37.902 1.00 73.25 221 VAL A C 1
ATOM 1715 O O . VAL A 1 221 ? 14.272 -8.785 -37.781 1.00 73.25 221 VAL A O 1
ATOM 1718 N N . PRO A 1 222 ? 15.224 -6.983 -36.831 1.00 66.19 222 PRO A N 1
ATOM 1719 C CA . PRO A 1 222 ? 14.826 -7.378 -35.491 1.00 66.19 222 PRO A CA 1
ATOM 1720 C C . PRO A 1 222 ? 13.301 -7.401 -35.380 1.00 66.19 222 PRO A C 1
ATOM 1722 O O . PRO A 1 222 ? 12.620 -6.483 -35.839 1.00 66.19 222 PRO A O 1
ATOM 1725 N N . THR A 1 223 ? 12.763 -8.444 -34.747 1.00 71.38 223 THR A N 1
ATOM 1726 C CA . THR A 1 223 ? 11.322 -8.555 -34.494 1.00 71.38 223 THR A CA 1
ATOM 1727 C C . THR A 1 223 ? 10.829 -7.382 -33.644 1.00 71.38 223 THR A C 1
ATOM 1729 O O . THR A 1 223 ? 11.604 -6.777 -32.897 1.00 71.38 223 THR A O 1
ATOM 1732 N N . ALA A 1 224 ? 9.529 -7.078 -33.706 1.00 68.38 224 ALA A N 1
ATOM 1733 C CA . ALA A 1 224 ? 8.924 -6.037 -32.871 1.00 68.38 224 ALA A CA 1
ATOM 1734 C C . ALA A 1 224 ? 9.213 -6.260 -31.372 1.00 68.38 224 ALA A C 1
ATOM 1736 O O . ALA A 1 224 ? 9.522 -5.311 -30.653 1.00 68.38 224 ALA A O 1
ATOM 1737 N N . ASP A 1 225 ? 9.223 -7.518 -30.922 1.00 59.25 225 ASP A N 1
ATOM 1738 C CA . ASP A 1 225 ? 9.581 -7.887 -29.550 1.00 59.25 225 ASP A CA 1
ATOM 1739 C C . ASP A 1 225 ? 11.060 -7.643 -29.224 1.00 59.25 225 ASP A C 1
ATOM 1741 O O . ASP A 1 225 ? 11.387 -7.203 -28.119 1.00 59.25 225 ASP A O 1
ATOM 1745 N N . PHE A 1 226 ? 11.973 -7.890 -30.168 1.00 63.00 226 PHE A N 1
ATOM 1746 C CA . PHE A 1 226 ? 13.395 -7.606 -29.978 1.00 63.00 226 PHE A CA 1
ATOM 1747 C C . PHE A 1 226 ? 13.667 -6.097 -29.966 1.00 63.00 226 PHE A C 1
ATOM 1749 O O . PHE A 1 226 ? 14.354 -5.600 -29.074 1.00 63.00 226 PHE A O 1
ATOM 1756 N N . GLN A 1 227 ? 13.063 -5.338 -30.886 1.00 62.09 227 GLN A N 1
ATOM 1757 C CA . GLN A 1 227 ? 13.130 -3.873 -30.870 1.00 62.09 227 GLN A CA 1
ATOM 1758 C C . GLN A 1 227 ? 12.549 -3.294 -29.571 1.00 62.09 227 GLN A C 1
ATOM 1760 O O . GLN A 1 227 ? 13.134 -2.384 -28.979 1.00 62.09 227 GLN A O 1
ATOM 1765 N N . ALA A 1 228 ? 11.450 -3.867 -29.072 1.00 57.16 228 ALA A N 1
ATOM 1766 C CA . ALA A 1 228 ? 10.843 -3.473 -27.805 1.00 57.16 228 ALA A CA 1
ATOM 1767 C C . ALA A 1 228 ? 11.750 -3.740 -26.589 1.00 57.16 228 ALA A C 1
ATOM 1769 O O . ALA A 1 228 ? 11.691 -2.983 -25.620 1.00 57.16 228 ALA A O 1
ATOM 1770 N N . ARG A 1 229 ? 12.610 -4.769 -26.637 1.00 55.84 229 ARG A N 1
ATOM 1771 C CA . ARG A 1 229 ? 13.635 -5.043 -25.610 1.00 55.84 229 ARG A CA 1
ATOM 1772 C C . ARG A 1 229 ? 14.807 -4.061 -25.676 1.00 55.84 229 ARG A C 1
ATOM 1774 O O . ARG A 1 229 ? 15.301 -3.639 -24.636 1.00 55.84 229 ARG A O 1
ATOM 1781 N N . VAL A 1 230 ? 15.217 -3.638 -26.872 1.00 55.47 230 VAL A N 1
ATOM 1782 C CA . VAL A 1 230 ? 16.288 -2.636 -27.056 1.00 55.47 230 VAL A CA 1
ATOM 1783 C C . VAL A 1 230 ? 15.843 -1.239 -26.593 1.00 55.47 230 VAL A C 1
ATOM 1785 O O . VAL A 1 230 ? 16.649 -0.469 -26.077 1.00 55.47 230 VAL A O 1
ATOM 1788 N N . ALA A 1 231 ? 14.551 -0.917 -26.709 1.00 62.97 231 ALA A N 1
ATOM 1789 C CA . ALA A 1 231 ? 13.971 0.364 -26.294 1.00 62.97 231 ALA A CA 1
ATOM 1790 C C . ALA A 1 231 ? 13.226 0.305 -24.944 1.00 62.97 231 ALA A C 1
ATOM 1792 O O . ALA A 1 231 ? 12.396 1.169 -24.653 1.00 62.97 231 ALA A O 1
ATOM 1793 N N . GLN A 1 232 ? 13.492 -0.700 -24.105 1.00 65.88 232 GLN A N 1
ATOM 1794 C CA . GLN A 1 232 ? 12.622 -1.057 -22.977 1.00 65.88 232 GLN A CA 1
ATOM 1795 C C . GLN A 1 232 ? 12.397 0.083 -21.969 1.00 65.88 232 GLN A C 1
ATOM 1797 O O . GLN A 1 232 ? 11.299 0.236 -21.445 1.00 65.88 232 GLN A O 1
ATOM 1802 N N . ILE A 1 233 ? 13.391 0.943 -21.732 1.00 60.34 233 ILE A N 1
ATOM 1803 C CA . ILE A 1 233 ? 13.239 2.116 -20.849 1.00 60.34 233 ILE A CA 1
ATOM 1804 C C . ILE A 1 233 ? 12.363 3.196 -21.495 1.00 60.34 233 ILE A C 1
ATOM 1806 O O . ILE A 1 233 ? 11.502 3.756 -20.826 1.00 60.34 233 ILE A O 1
ATOM 1810 N N . MET A 1 234 ? 12.517 3.447 -22.797 1.00 56.59 234 MET A N 1
ATOM 1811 C CA . MET A 1 234 ? 11.688 4.410 -23.538 1.00 56.59 234 MET A CA 1
ATOM 1812 C C . MET A 1 234 ? 10.226 3.951 -23.604 1.00 56.59 234 MET A C 1
ATOM 1814 O O . MET A 1 234 ? 9.311 4.756 -23.438 1.00 56.59 234 MET A O 1
ATOM 1818 N N . ARG A 1 235 ? 9.990 2.643 -23.783 1.00 68.44 235 ARG A N 1
ATOM 1819 C CA . ARG A 1 235 ? 8.638 2.073 -23.758 1.00 68.44 235 ARG A CA 1
ATOM 1820 C C . ARG A 1 235 ? 8.015 2.195 -22.378 1.00 68.44 235 ARG A C 1
ATOM 1822 O O . ARG A 1 235 ? 6.864 2.589 -22.294 1.00 68.44 235 ARG A O 1
ATOM 1829 N N . THR A 1 236 ? 8.745 1.884 -21.314 1.00 67.50 236 THR A N 1
ATOM 1830 C CA . THR A 1 236 ? 8.234 2.013 -19.943 1.00 67.50 236 THR A CA 1
ATOM 1831 C C . THR A 1 236 ? 7.967 3.474 -19.594 1.00 67.50 236 THR A C 1
ATOM 1833 O O . THR A 1 236 ? 6.923 3.784 -19.026 1.00 67.50 236 THR A O 1
ATOM 1836 N N . ALA A 1 237 ? 8.822 4.395 -20.043 1.00 55.31 237 ALA A N 1
ATOM 1837 C CA . ALA A 1 237 ? 8.568 5.824 -19.921 1.00 55.31 237 ALA A CA 1
ATOM 1838 C C . ALA A 1 237 ? 7.282 6.248 -20.647 1.00 55.31 237 ALA A C 1
ATOM 1840 O O . ALA A 1 237 ? 6.477 6.980 -20.085 1.00 55.31 237 ALA A O 1
ATOM 1841 N N . SER A 1 238 ? 7.028 5.732 -21.851 1.00 69.31 238 SER A N 1
ATOM 1842 C CA . SER A 1 238 ? 5.787 6.001 -22.590 1.00 69.31 238 SER A CA 1
ATOM 1843 C C . SER A 1 238 ? 4.557 5.310 -21.973 1.00 69.31 238 SER A C 1
ATOM 1845 O O . SER A 1 238 ? 3.532 5.955 -21.774 1.00 69.31 238 SER A O 1
ATOM 1847 N N . LYS A 1 239 ? 4.670 4.032 -21.586 1.00 76.25 239 LYS A N 1
ATOM 1848 C CA . LYS A 1 239 ? 3.613 3.194 -20.985 1.00 76.25 239 LYS A CA 1
ATOM 1849 C C . LYS A 1 239 ? 3.069 3.801 -19.694 1.00 76.25 239 LYS A C 1
ATOM 1851 O O . LYS A 1 239 ? 1.868 3.753 -19.460 1.00 76.25 239 LYS A O 1
ATOM 1856 N N . TYR A 1 240 ? 3.948 4.362 -18.868 1.00 74.38 240 TYR A N 1
ATOM 1857 C CA . TYR A 1 240 ? 3.581 4.984 -17.594 1.00 74.38 240 TYR A CA 1
ATOM 1858 C C . TYR A 1 240 ? 3.513 6.517 -17.673 1.00 74.38 240 TYR A C 1
ATOM 1860 O O . TYR A 1 240 ? 3.429 7.173 -16.639 1.00 74.38 240 TYR A O 1
ATOM 1868 N N . ASN A 1 241 ? 3.537 7.084 -18.887 1.00 75.94 241 ASN A N 1
ATOM 1869 C CA . ASN A 1 241 ? 3.470 8.521 -19.160 1.00 75.94 241 ASN A CA 1
ATOM 1870 C C . ASN A 1 241 ? 4.481 9.362 -18.347 1.00 75.94 241 ASN A C 1
ATOM 1872 O O . ASN A 1 241 ? 4.168 10.435 -17.838 1.00 75.94 241 ASN A O 1
ATOM 1876 N N . LEU A 1 242 ? 5.707 8.850 -18.215 1.00 56.91 242 LEU A N 1
ATOM 1877 C CA . LEU A 1 242 ? 6.804 9.420 -17.423 1.00 56.91 242 LEU A CA 1
ATOM 1878 C C . LEU A 1 242 ? 7.592 10.509 -18.177 1.00 56.91 242 LEU A C 1
ATOM 1880 O O . LEU A 1 242 ? 8.470 11.151 -17.604 1.00 56.91 242 LEU A O 1
ATOM 1884 N N . GLY A 1 243 ? 7.319 10.718 -19.469 1.00 63.88 243 GLY A N 1
ATOM 1885 C CA . GLY A 1 243 ? 8.029 11.698 -20.294 1.00 63.88 243 GLY A CA 1
ATOM 1886 C C . GLY A 1 243 ? 9.539 11.432 -20.345 1.00 63.88 243 GLY A C 1
ATOM 1887 O O . GLY A 1 243 ? 9.974 10.357 -20.754 1.00 63.88 243 GLY A O 1
ATOM 1888 N N . LEU A 1 244 ? 10.342 12.417 -19.927 1.00 46.59 244 LEU A N 1
ATOM 1889 C CA . LEU A 1 244 ? 11.809 12.319 -19.867 1.00 46.59 244 LEU A CA 1
ATOM 1890 C C . LEU A 1 244 ? 12.335 11.680 -18.570 1.00 46.59 244 LEU A C 1
ATOM 1892 O O . LEU A 1 244 ? 13.553 11.568 -18.402 1.00 46.59 244 LEU A O 1
ATOM 1896 N N . ASP A 1 245 ? 11.465 11.235 -17.658 1.00 48.53 245 ASP A N 1
ATOM 1897 C CA . ASP A 1 245 ? 11.874 10.519 -16.446 1.00 48.53 245 ASP A CA 1
ATOM 1898 C C . ASP A 1 245 ? 12.224 9.048 -16.745 1.00 48.53 245 ASP A C 1
ATOM 1900 O O . ASP A 1 245 ? 11.573 8.079 -16.342 1.00 48.53 245 ASP A O 1
ATOM 1904 N N . LEU A 1 246 ? 13.325 8.890 -17.480 1.00 46.91 246 LEU A N 1
ATOM 1905 C CA . LEU A 1 246 ? 13.903 7.600 -17.848 1.00 46.91 246 LEU A CA 1
ATOM 1906 C C . LEU A 1 246 ? 14.449 6.844 -16.626 1.00 46.91 246 LEU A C 1
ATOM 1908 O O . LEU A 1 246 ? 14.666 5.635 -16.693 1.00 46.91 246 LEU A O 1
ATOM 1912 N N . ARG A 1 247 ? 14.663 7.540 -15.501 1.00 46.78 247 ARG A N 1
ATOM 1913 C CA . ARG A 1 247 ? 15.113 6.938 -14.242 1.00 46.78 247 ARG A CA 1
ATOM 1914 C C . ARG A 1 247 ? 13.999 6.091 -13.643 1.00 46.78 247 ARG A C 1
ATOM 1916 O O . ARG A 1 247 ? 14.235 4.919 -13.358 1.00 46.78 247 ARG A O 1
ATOM 1923 N N . THR A 1 248 ? 12.803 6.649 -13.490 1.00 52.50 248 THR A N 1
ATOM 1924 C CA . THR A 1 248 ? 11.643 5.902 -12.982 1.00 52.50 248 THR A CA 1
ATOM 1925 C C . THR A 1 248 ? 11.307 4.730 -13.901 1.00 52.50 248 THR A C 1
ATOM 1927 O O . THR A 1 248 ? 11.090 3.618 -13.424 1.00 52.50 248 THR A O 1
ATOM 1930 N N . ALA A 1 249 ? 11.401 4.915 -15.220 1.00 58.47 249 ALA A N 1
ATOM 1931 C CA . ALA A 1 249 ? 11.214 3.829 -16.179 1.00 58.47 249 ALA A CA 1
ATOM 1932 C C . ALA A 1 249 ? 12.250 2.693 -16.030 1.00 58.47 249 ALA A C 1
ATOM 1934 O O . ALA A 1 249 ? 11.909 1.516 -16.154 1.00 58.47 249 ALA A O 1
ATOM 1935 N N . ALA A 1 250 ? 13.509 3.021 -15.727 1.00 51.94 250 ALA A N 1
ATOM 1936 C CA . ALA A 1 250 ? 14.545 2.026 -15.460 1.00 51.94 250 ALA A CA 1
ATOM 1937 C C . ALA A 1 250 ? 14.281 1.244 -14.161 1.00 51.94 250 ALA A C 1
ATOM 1939 O O . ALA A 1 250 ? 14.434 0.023 -14.154 1.00 51.94 250 ALA A O 1
ATOM 1940 N N . TYR A 1 251 ? 13.836 1.917 -13.094 1.00 58.06 251 TYR A N 1
ATOM 1941 C CA . TYR A 1 251 ? 13.462 1.255 -11.838 1.00 58.06 251 TYR A CA 1
ATOM 1942 C C . TYR A 1 251 ? 12.252 0.341 -12.006 1.00 58.06 251 TYR A C 1
ATOM 1944 O O . TYR A 1 251 ? 12.297 -0.790 -11.537 1.00 58.06 251 TYR A O 1
ATOM 1952 N N . VAL A 1 252 ? 11.214 0.778 -12.725 1.00 69.50 252 VAL A N 1
ATOM 1953 C CA . VAL A 1 252 ? 10.048 -0.066 -13.032 1.00 69.50 252 VAL A CA 1
ATOM 1954 C C . VAL A 1 252 ? 10.483 -1.347 -13.748 1.00 69.50 252 VAL A C 1
ATOM 1956 O O . VAL A 1 252 ? 10.110 -2.439 -13.330 1.00 69.50 252 VAL A O 1
ATOM 1959 N N . ASN A 1 253 ? 11.358 -1.235 -14.752 1.00 66.31 253 ASN A N 1
ATOM 1960 C CA . ASN A 1 253 ? 11.889 -2.399 -15.467 1.00 66.31 253 ASN A CA 1
ATOM 1961 C C . ASN A 1 253 ? 12.749 -3.315 -14.580 1.00 66.31 253 ASN A C 1
ATOM 1963 O O . ASN A 1 253 ? 12.731 -4.534 -14.750 1.00 66.31 253 ASN A O 1
ATOM 1967 N N . ALA A 1 254 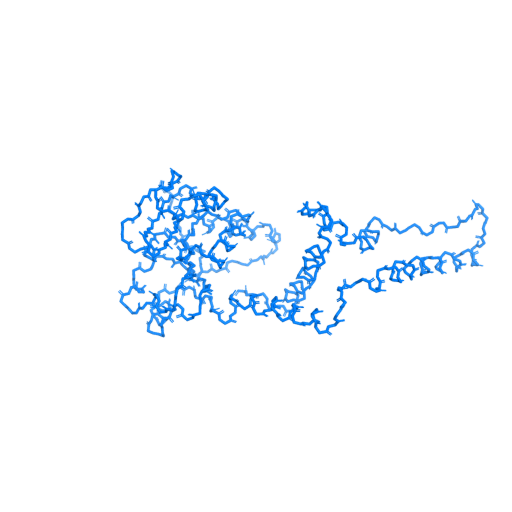? 13.539 -2.746 -13.667 1.00 62.56 254 ALA A N 1
ATOM 1968 C CA . ALA A 1 254 ? 14.357 -3.518 -12.736 1.00 62.56 254 ALA A CA 1
ATOM 1969 C C . ALA A 1 254 ? 13.483 -4.271 -11.723 1.00 62.56 254 ALA A C 1
ATOM 1971 O O . ALA A 1 254 ? 13.691 -5.461 -11.505 1.00 62.56 254 ALA A O 1
ATOM 1972 N N . ILE A 1 255 ? 12.470 -3.601 -11.168 1.00 71.25 255 ILE A N 1
ATOM 1973 C CA . ILE A 1 255 ? 11.522 -4.185 -10.217 1.00 71.25 255 ILE A CA 1
ATOM 1974 C C . ILE A 1 255 ? 10.700 -5.287 -10.889 1.00 71.25 255 ILE A C 1
ATOM 1976 O O . ILE A 1 255 ? 10.590 -6.360 -10.312 1.00 71.25 255 ILE A O 1
ATOM 1980 N N . GLU A 1 256 ? 10.201 -5.091 -12.116 1.00 74.81 256 GLU A N 1
ATOM 1981 C CA . GLU A 1 256 ? 9.499 -6.148 -12.867 1.00 74.81 256 GLU A CA 1
ATOM 1982 C C . GLU A 1 256 ? 10.378 -7.394 -13.059 1.00 74.81 256 GLU A C 1
ATOM 1984 O O . GLU A 1 256 ? 9.902 -8.518 -12.908 1.00 74.81 256 GLU A O 1
ATOM 1989 N N . LYS A 1 257 ? 11.673 -7.219 -13.358 1.00 65.81 257 LYS A N 1
ATOM 1990 C CA . LYS A 1 257 ? 12.609 -8.345 -13.507 1.00 65.81 257 LYS A CA 1
ATOM 1991 C C . LYS A 1 257 ? 12.853 -9.068 -12.189 1.00 65.81 257 LYS A C 1
ATOM 1993 O O . LYS A 1 257 ? 12.819 -10.293 -12.170 1.00 65.81 257 LYS A O 1
ATOM 1998 N N . VAL A 1 258 ? 13.090 -8.325 -11.109 1.00 62.88 258 VAL A N 1
ATOM 1999 C CA . VAL A 1 258 ? 13.270 -8.900 -9.770 1.00 62.88 258 VAL A CA 1
ATOM 2000 C C . VAL A 1 258 ? 12.002 -9.645 -9.363 1.00 62.88 258 VAL A C 1
ATOM 2002 O O . VAL A 1 258 ? 12.072 -10.829 -9.061 1.00 62.88 258 VAL A O 1
ATOM 2005 N N . PHE A 1 259 ? 10.838 -9.005 -9.465 1.00 73.25 259 PHE A N 1
ATOM 2006 C CA . PHE A 1 259 ? 9.544 -9.619 -9.178 1.00 73.25 259 PHE A CA 1
ATOM 2007 C C . PHE A 1 259 ? 9.347 -10.929 -9.944 1.00 73.25 259 PHE A C 1
ATOM 2009 O O . PHE A 1 259 ? 8.965 -11.933 -9.352 1.00 73.25 259 PHE A O 1
ATOM 2016 N N . LYS A 1 260 ? 9.674 -10.952 -11.241 1.00 69.19 260 LYS A N 1
ATOM 2017 C CA . LYS A 1 260 ? 9.547 -12.157 -12.060 1.00 69.19 260 LYS A CA 1
ATOM 2018 C C . LYS A 1 260 ? 10.431 -13.302 -11.560 1.00 69.19 260 LYS A C 1
ATOM 2020 O O . LYS A 1 260 ? 9.955 -14.425 -11.482 1.00 69.19 260 LYS A O 1
ATOM 2025 N N . VAL A 1 261 ? 11.672 -13.010 -11.167 1.00 63.66 261 VAL A N 1
ATOM 2026 C CA . VAL A 1 261 ? 12.590 -14.006 -10.589 1.00 63.66 261 VAL A CA 1
ATOM 2027 C C . VAL A 1 261 ? 12.067 -14.532 -9.252 1.00 63.66 261 VAL A C 1
ATOM 2029 O O . VAL A 1 261 ? 12.091 -15.737 -9.029 1.00 63.66 261 VAL A O 1
ATOM 2032 N N . TYR A 1 262 ? 11.557 -13.660 -8.378 1.00 57.84 262 TYR A N 1
ATOM 2033 C CA . TYR A 1 262 ? 10.964 -14.080 -7.102 1.00 57.84 262 TYR A CA 1
ATOM 2034 C C . TYR A 1 262 ? 9.703 -14.935 -7.303 1.00 57.84 262 TYR A C 1
ATOM 2036 O O . TYR A 1 262 ? 9.526 -15.932 -6.605 1.00 57.84 262 TYR A O 1
ATOM 2044 N N . ASN A 1 263 ? 8.869 -14.587 -8.286 1.00 65.69 263 ASN A N 1
ATOM 2045 C CA . ASN A 1 263 ? 7.669 -15.340 -8.641 1.00 65.69 263 ASN A CA 1
ATOM 2046 C C . ASN A 1 263 ? 8.003 -16.717 -9.245 1.00 65.69 263 ASN A C 1
ATOM 2048 O O . ASN A 1 263 ? 7.424 -17.725 -8.860 1.00 65.69 263 ASN A O 1
ATOM 2052 N N . GLU A 1 264 ? 8.973 -16.780 -10.162 1.00 68.56 264 GLU A N 1
ATOM 2053 C CA . GLU A 1 264 ? 9.436 -18.035 -10.775 1.00 68.56 264 GLU A CA 1
ATOM 2054 C C . GLU A 1 264 ? 10.169 -18.941 -9.767 1.00 68.56 264 GLU A C 1
ATOM 2056 O O . GLU A 1 264 ? 10.118 -20.162 -9.889 1.00 68.56 264 GLU A O 1
ATOM 2061 N N . ALA A 1 265 ? 10.810 -18.363 -8.747 1.00 62.75 265 ALA A N 1
ATOM 2062 C CA . ALA A 1 265 ? 11.455 -19.095 -7.658 1.00 62.75 265 ALA A CA 1
ATOM 2063 C C . ALA A 1 265 ? 10.471 -19.637 -6.600 1.00 62.75 265 ALA A C 1
ATOM 2065 O O . ALA A 1 265 ? 10.913 -20.240 -5.623 1.00 62.75 265 ALA A O 1
ATOM 2066 N N . GLY A 1 266 ? 9.159 -19.414 -6.760 1.00 49.84 266 GLY A N 1
ATOM 2067 C CA . GLY A 1 266 ? 8.144 -19.837 -5.790 1.00 49.84 266 GLY A CA 1
ATOM 2068 C C . GLY A 1 266 ? 8.197 -19.067 -4.466 1.00 49.84 266 GLY A C 1
ATOM 2069 O O . GLY A 1 266 ? 7.672 -19.538 -3.465 1.00 49.84 266 GLY A O 1
ATOM 2070 N N . ILE A 1 267 ? 8.839 -17.891 -4.451 1.00 50.62 267 ILE A N 1
ATOM 2071 C CA . ILE A 1 267 ? 8.888 -16.956 -3.309 1.00 50.62 267 ILE A CA 1
ATOM 2072 C C . ILE A 1 267 ? 7.760 -15.917 -3.441 1.00 50.62 267 ILE A C 1
ATOM 2074 O O . ILE A 1 267 ? 7.811 -14.808 -2.908 1.00 50.62 267 ILE A O 1
ATOM 2078 N N . THR A 1 268 ? 6.725 -16.242 -4.204 1.00 43.59 268 THR A N 1
ATOM 2079 C CA . THR A 1 268 ? 5.425 -15.601 -4.075 1.00 43.59 268 THR A CA 1
ATOM 2080 C C . THR A 1 268 ? 4.742 -16.199 -2.853 1.00 43.59 268 THR A C 1
ATOM 2082 O O . THR A 1 268 ? 4.751 -17.413 -2.671 1.00 43.59 268 THR A O 1
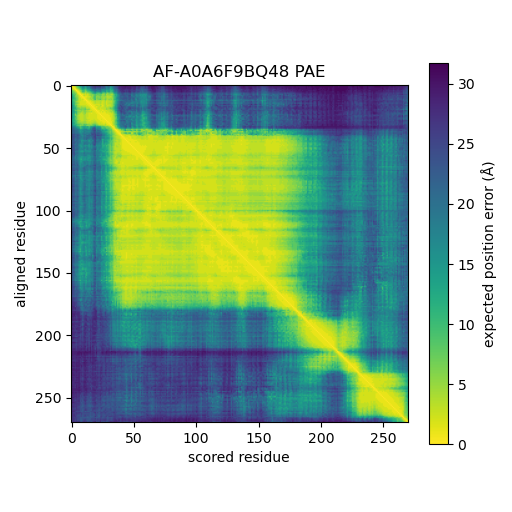ATOM 2085 N N . VAL A 1 269 ? 4.197 -15.346 -1.983 1.00 40.38 269 VAL A N 1
ATOM 2086 C CA . VAL A 1 269 ? 3.364 -15.789 -0.858 1.00 40.38 269 VAL A CA 1
ATOM 2087 C C . VAL A 1 269 ? 2.174 -16.547 -1.453 1.00 40.38 269 VAL A C 1
ATOM 2089 O O . VAL A 1 269 ? 1.283 -15.924 -2.029 1.00 40.38 269 VAL A O 1
ATOM 2092 N N . THR A 1 270 ? 2.233 -17.878 -1.397 1.00 36.50 270 THR A N 1
ATOM 2093 C CA . THR A 1 270 ? 1.105 -18.792 -1.622 1.00 36.50 270 THR A CA 1
ATOM 2094 C C . THR A 1 270 ? 0.118 -18.699 -0.476 1.00 36.50 270 THR A C 1
ATOM 2096 O O . THR A 1 270 ? 0.601 -18.676 0.681 1.00 36.50 270 THR A O 1
#

Nearest PDB structures (foldseek):
  1hwy-assembly1_A  TM=6.785E-01  e=1.912E-33  Bos taurus
  6g2u-assembly1_B  TM=6.106E-01  e=1.321E-34  Homo sapiens
  3jd1-assembly1_A  TM=6.762E-01  e=9.651E-34  Bos taurus
  8sk8-assembly1_A  TM=5.994E-01  e=2.459E-34  Homo sapiens
  8kgy-assembly1_D  TM=5.988E-01  e=6.246E-34  Homo sapiens

Solvent-accessible surface area (backbone atoms only — not comparable to full-atom values): 15196 Å² total; per-residue (Å²): 138,83,84,77,76,87,71,69,37,98,67,78,33,76,88,76,72,51,98,97,46,44,74,68,56,52,48,52,53,48,56,75,68,48,66,32,29,28,35,32,23,76,47,74,62,26,47,53,51,49,45,54,42,43,73,74,70,35,29,37,26,29,46,27,52,98,92,44,34,36,34,24,91,90,31,51,63,55,66,64,49,50,54,45,24,73,74,68,78,43,70,72,84,44,88,75,39,42,82,44,88,75,66,64,79,48,41,89,23,39,36,34,33,46,25,60,56,54,57,72,37,29,65,90,49,41,87,55,46,54,35,48,33,37,44,28,51,18,68,57,26,59,32,76,63,14,50,55,50,29,58,75,68,44,30,46,73,44,55,27,85,63,67,39,39,63,60,59,54,52,50,50,53,51,50,53,39,60,74,61,76,46,65,89,58,72,85,43,53,67,52,55,51,52,50,54,50,50,51,45,48,53,52,27,53,52,49,36,70,73,70,48,56,91,91,47,84,64,81,69,73,74,49,74,69,53,50,48,61,76,40,41,39,62,50,40,7,58,77,69,69,42,69,88,41,48,65,62,17,44,49,53,56,50,48,54,51,50,51,49,52,38,48,74,69,64,68,49,91,123

Mean predicted aligned error: 14.46 Å